Protein 4REG (pdb70)

Sequence (279 aa):
MYVRISGRIRLNAHITKTKVTVRTENGWTVVEVPAITGNMLKHWHFVGFVDYFKTTPYGVNLTERALRYNGTRFGQGETTATKANGATVQLNDEATIIKELADADVHGFLAPKTGRRRVSLVKASFILPTEDFIKEVEFSREYATGLYGFSIVLDLGLVGIPQGLPVKFEENQPRPNIVIDPNERKARIESALKALIPMLSGYVFKVEELVAIASEGPIPALVHGFYEDYIEANRSIIKNARALGFNIEVFTYNVDLGEDIEATKVSSVEELVANLVKM

Structure (mmCIF, N/CA/C/O backbone):
data_4REG
#
_entry.id   4REG
#
_cell.length_a   79.259
_cell.length_b   79.259
_cell.length_c   136.103
_cell.angle_alpha   90.00
_cell.angle_beta   90.00
_cell.angle_gamma   120.00
#
_symmetry.space_group_name_H-M   'P 31 2 1'
#
loop_
_entity.id
_entity.type
_entity.pdbx_description
1 polymer 'Uncharacterized protein'
2 water water
#
loop_
_atom_site.group_PDB
_atom_site.id
_atom_site.type_symbol
_atom_site.label_atom_id
_atom_site.label_alt_id
_atom_site.label_comp_id
_atom_site.label_asym_id
_atom_site.label_entity_id
_atom_site.label_seq_id
_atom_site.pdbx_PDB_ins_code
_atom_site.Cartn_x
_atom_site.Cartn_y
_atom_site.Cartn_z
_atom_site.occupancy
_atom_site.B_iso_or_equiv
_atom_site.auth_seq_id
_atom_site.auth_comp_id
_atom_site.auth_asym_id
_atom_site.auth_atom_id
_atom_site.pdbx_PDB_model_num
ATOM 1 N N . MET A 1 1 ? 45.871 -27.853 4.420 1.00 52.13 1 MET A N 1
ATOM 2 C CA . MET A 1 1 ? 45.599 -28.124 5.855 1.00 44.35 1 MET A CA 1
ATOM 3 C C . MET A 1 1 ? 44.156 -27.795 6.219 1.00 50.82 1 MET A C 1
ATOM 4 O O . MET A 1 1 ? 43.585 -28.454 7.100 1.00 46.54 1 MET A O 1
ATOM 20 N N . TYR A 1 2 ? 43.575 -26.788 5.557 1.00 46.05 2 TYR A N 1
ATOM 21 C CA . TYR A 1 2 ? 42.139 -26.478 5.667 1.00 39.13 2 TYR A CA 1
ATOM 22 C C . TYR A 1 2 ? 41.410 -26.560 4.334 1.00 34.93 2 TYR A C 1
ATOM 23 O O . TYR A 1 2 ? 41.737 -25.855 3.440 1.00 32.29 2 TYR A O 1
ATOM 41 N N . VAL A 1 3 ? 40.381 -27.396 4.215 1.00 34.73 3 VAL A N 1
ATOM 42 C CA . VAL A 1 3 ? 39.754 -27.628 2.927 1.00 25.36 3 VAL A CA 1
ATOM 43 C C . VAL A 1 3 ? 38.267 -27.332 2.954 1.00 24.02 3 VAL A C 1
ATOM 44 O O . VAL A 1 3 ? 37.575 -27.734 3.867 1.00 21.72 3 VAL A O 1
ATOM 57 N N . ARG A 1 4 ? 37.771 -26.657 1.919 1.00 22.35 4 ARG A N 1
ATOM 58 C CA . ARG A 1 4 ? 36.341 -26.411 1.791 1.00 20.76 4 ARG A CA 1
ATOM 59 C C . ARG A 1 4 ? 35.979 -26.783 0.407 1.00 23.61 4 ARG A C 1
ATOM 60 O O . ARG A 1 4 ? 36.776 -26.602 -0.507 1.00 22.97 4 ARG A O 1
ATOM 81 N N . ILE A 1 5 ? 34.780 -27.329 0.251 1.00 23.53 5 ILE A N 1
ATOM 82 C CA . ILE A 1 5 ? 34.303 -27.762 -1.042 1.00 20.41 5 ILE A CA 1
ATOM 83 C C . ILE A 1 5 ? 32.866 -27.411 -1.147 1.00 21.93 5 ILE A C 1
ATOM 84 O O . ILE A 1 5 ? 32.096 -27.713 -0.265 1.00 22.64 5 ILE A O 1
ATOM 100 N N . SER A 1 6 ? 32.496 -26.781 -2.250 1.00 27.14 6 SER A N 1
ATOM 101 C CA . SER A 1 6 ? 31.103 -26.477 -2.513 1.00 27.20 6 SER A CA 1
ATOM 102 C C . SER A 1 6 ? 30.766 -26.983 -3.914 1.00 26.01 6 SER A C 1
ATOM 103 O O . SER A 1 6 ? 31.607 -26.962 -4.788 1.00 26.04 6 SER A O 1
ATOM 111 N N . GLY A 1 7 ? 29.539 -27.455 -4.114 1.00 25.65 7 GLY A N 1
ATOM 112 C CA . GLY A 1 7 ? 29.155 -27.953 -5.414 1.00 26.93 7 GLY A CA 1
ATOM 113 C C . GLY A 1 7 ? 27.736 -28.474 -5.497 1.00 25.96 7 GLY A C 1
ATOM 114 O O . GLY A 1 7 ? 26.872 -28.174 -4.680 1.00 23.33 7 GLY A O 1
ATOM 118 N N . ARG A 1 8 ? 27.525 -29.269 -6.526 1.00 32.83 8 ARG A N 1
ATOM 119 C CA . ARG A 1 8 ? 26.221 -29.800 -6.859 1.00 33.62 8 ARG A CA 1
ATOM 120 C C . ARG A 1 8 ? 26.274 -31.298 -7.206 1.00 32.03 8 ARG A C 1
ATOM 121 O O . ARG A 1 8 ? 27.214 -31.790 -7.848 1.00 23.87 8 ARG A O 1
ATOM 142 N N . ILE A 1 9 ? 25.238 -31.993 -6.744 1.00 31.60 9 ILE A N 1
ATOM 143 C CA . ILE A 1 9 ? 25.012 -33.379 -7.077 1.00 34.83 9 ILE A CA 1
ATOM 144 C C . ILE A 1 9 ? 23.672 -33.509 -7.761 1.00 34.03 9 ILE A C 1
ATOM 145 O O . ILE A 1 9 ? 22.760 -32.734 -7.489 1.00 31.50 9 ILE A O 1
ATOM 161 N N . ARG A 1 10 ? 23.554 -34.520 -8.617 1.00 43.33 10 ARG A N 1
ATOM 162 C CA . ARG A 1 10 ? 22.261 -34.952 -9.151 1.00 44.05 10 ARG A CA 1
ATOM 163 C C . ARG A 1 10 ? 21.732 -36.225 -8.496 1.00 43.45 10 ARG A C 1
ATOM 164 O O . ARG A 1 10 ? 22.426 -37.238 -8.477 1.00 38.64 10 ARG A O 1
ATOM 185 N N . LEU A 1 11 ? 20.504 -36.206 -8.023 1.00 50.65 11 LEU A N 1
ATOM 186 C CA . LEU A 1 11 ? 19.873 -37.402 -7.492 1.00 53.25 11 LEU A CA 1
ATOM 187 C C . LEU A 1 11 ? 19.255 -38.277 -8.578 1.00 58.11 11 LEU A C 1
ATOM 188 O O . LEU A 1 11 ? 18.953 -37.839 -9.665 1.00 54.29 11 LEU A O 1
ATOM 204 N N . ASN A 1 12 ? 19.057 -39.534 -8.238 1.00 68.67 12 ASN A N 1
ATOM 205 C CA . ASN A 1 12 ? 18.292 -40.435 -9.058 1.00 65.26 12 ASN A CA 1
ATOM 206 C C . ASN A 1 12 ? 17.382 -41.343 -8.233 1.00 70.69 12 ASN A C 1
ATOM 207 O O . ASN A 1 12 ? 16.947 -40.996 -7.148 1.00 61.22 12 ASN A O 1
ATOM 218 N N . ALA A 1 13 ? 17.106 -42.518 -8.756 1.00 79.08 13 ALA A N 1
ATOM 219 C CA . ALA A 1 13 ? 15.938 -43.301 -8.363 1.00 76.25 13 ALA A CA 1
ATOM 220 C C . ALA A 1 13 ? 15.957 -43.894 -6.953 1.00 71.69 13 ALA A C 1
ATOM 221 O O . ALA A 1 13 ? 15.779 -45.079 -6.791 1.00 75.56 13 ALA A O 1
ATOM 228 N N . HIS A 1 14 ? 16.178 -43.084 -5.931 1.00 79.75 14 HIS A N 1
ATOM 229 C CA . HIS A 1 14 ? 16.194 -43.597 -4.571 1.00 74.49 14 HIS A CA 1
ATOM 230 C C . HIS A 1 14 ? 15.802 -42.646 -3.495 1.00 62.95 14 HIS A C 1
ATOM 231 O O . HIS A 1 14 ? 16.218 -42.804 -2.340 1.00 61.11 14 HIS A O 1
ATOM 244 N N . ILE A 1 29 ? 19.410 -42.915 2.841 1.00 42.72 29 ILE A N 1
ATOM 245 C CA . ILE A 1 29 ? 19.110 -41.514 2.545 1.00 47.44 29 ILE A CA 1
ATOM 246 C C . ILE A 1 29 ? 17.885 -40.970 3.314 1.00 38.16 29 ILE A C 1
ATOM 247 O O . ILE A 1 29 ? 16.769 -41.346 3.069 1.00 41.53 29 ILE A O 1
ATOM 263 N N . THR A 1 30 ? 18.130 -40.085 4.269 1.00 45.12 30 THR A N 1
ATOM 264 C CA . THR A 1 30 ? 17.077 -39.494 5.094 1.00 41.34 30 THR A CA 1
ATOM 265 C C . THR A 1 30 ? 16.665 -38.158 4.508 1.00 45.79 30 THR A C 1
ATOM 266 O O . THR A 1 30 ? 17.471 -37.211 4.478 1.00 41.83 30 THR A O 1
ATOM 277 N N . LYS A 1 31 ? 15.422 -38.063 4.058 1.00 35.09 31 LYS A N 1
ATOM 278 C CA . LYS A 1 31 ? 14.930 -36.815 3.530 1.00 34.17 31 LYS A CA 1
ATOM 279 C C . LYS A 1 31 ? 13.940 -36.171 4.477 1.00 34.73 31 LYS A C 1
ATOM 280 O O . LYS A 1 31 ? 13.082 -36.827 5.061 1.00 42.56 31 LYS A O 1
ATOM 299 N N . THR A 1 32 ? 14.043 -34.858 4.580 1.00 33.85 32 THR A N 1
ATOM 300 C CA . THR A 1 32 ? 13.204 -34.077 5.465 1.00 34.38 32 THR A CA 1
ATOM 301 C C . THR A 1 32 ? 12.808 -32.819 4.757 1.00 35.30 32 THR A C 1
ATOM 302 O O . THR A 1 32 ? 13.291 -32.537 3.676 1.00 39.72 32 THR A O 1
ATOM 313 N N . LYS A 1 33 ? 11.914 -32.077 5.387 1.00 43.82 33 LYS A N 1
ATOM 314 C CA . LYS A 1 33 ? 11.445 -30.793 4.904 1.00 43.12 33 LYS A CA 1
ATOM 315 C C . LYS A 1 33 ? 12.200 -29.657 5.560 1.00 44.66 33 LYS A C 1
ATOM 316 O O . LYS A 1 33 ? 12.426 -29.666 6.774 1.00 48.52 33 LYS A O 1
ATOM 335 N N . VAL A 1 34 ? 12.595 -28.685 4.742 1.00 46.73 34 VAL A N 1
ATOM 336 C CA . VAL A 1 34 ? 13.165 -27.441 5.226 1.00 49.65 34 VAL A CA 1
ATOM 337 C C . VAL A 1 34 ? 12.544 -26.301 4.468 1.00 46.42 34 VAL A C 1
ATOM 338 O O . VAL A 1 34 ? 12.017 -26.485 3.370 1.00 43.94 34 VAL A O 1
ATOM 351 N N . THR A 1 35 ? 12.616 -25.123 5.066 1.00 48.48 35 THR A N 1
ATOM 352 C CA . THR A 1 35 ? 12.254 -23.903 4.385 1.00 48.93 35 THR A CA 1
ATOM 353 C C . THR A 1 35 ? 13.536 -23.223 3.987 1.00 51.65 35 THR A C 1
ATOM 354 O O . THR A 1 35 ? 14.565 -23.367 4.643 1.00 46.91 35 THR A O 1
ATOM 365 N N . VAL A 1 36 ? 13.441 -22.467 2.907 1.00 57.08 36 VAL A N 1
ATOM 366 C CA . VAL A 1 36 ? 14.589 -21.961 2.188 1.00 55.41 36 VAL A CA 1
ATOM 367 C C . VAL A 1 36 ? 14.145 -20.727 1.358 1.00 58.47 36 VAL A C 1
ATOM 368 O O . VAL A 1 36 ? 12.956 -20.571 1.069 1.00 54.74 36 VAL A O 1
ATOM 381 N N . ARG A 1 37 ? 15.079 -19.849 0.991 1.00 61.27 37 ARG A N 1
ATOM 382 C CA . ARG A 1 37 ? 14.829 -18.846 -0.062 1.00 62.42 37 ARG A CA 1
ATOM 383 C C . ARG A 1 37 ? 16.085 -18.775 -0.955 1.00 62.72 37 ARG A C 1
ATOM 384 O O . ARG A 1 37 ? 17.139 -18.971 -0.361 1.00 78.63 37 ARG A O 1
ATOM 405 N N . THR A 1 38 ? 16.156 -18.555 -2.291 1.00 70.30 38 THR A N 1
ATOM 406 C CA . THR A 1 38 ? 15.209 -18.176 -3.396 1.00 67.24 38 THR A CA 1
ATOM 407 C C . THR A 1 38 ? 15.102 -16.665 -3.640 1.00 62.12 38 THR A C 1
ATOM 408 O O . THR A 1 38 ? 14.034 -16.078 -3.458 1.00 59.86 38 THR A O 1
ATOM 419 N N . GLU A 1 39 ? 16.218 -16.064 -4.078 1.00 66.98 39 GLU A N 1
ATOM 420 C CA . GLU A 1 39 ? 16.285 -14.635 -4.399 1.00 59.00 39 GLU A CA 1
ATOM 421 C C . GLU A 1 39 ? 15.349 -14.387 -5.601 1.00 72.58 39 GLU A C 1
ATOM 422 O O . GLU A 1 39 ? 14.843 -15.331 -6.208 1.00 60.06 39 GLU A O 1
ATOM 434 N N . ASN A 1 40 ? 15.176 -13.110 -5.947 1.00 92.55 40 ASN A N 1
ATOM 435 C CA . ASN A 1 40 ? 14.115 -12.592 -6.835 1.00 81.33 40 ASN A CA 1
ATOM 436 C C . ASN A 1 40 ? 12.907 -12.291 -5.980 1.00 83.43 40 ASN A C 1
ATOM 437 O O . ASN A 1 40 ? 11.898 -13.009 -6.021 1.00 76.27 40 ASN A O 1
ATOM 448 N N . GLY A 1 41 ? 13.035 -11.205 -5.220 1.00 77.40 41 GLY A N 1
ATOM 449 C CA . GLY A 1 41 ? 12.202 -10.961 -4.064 1.00 79.32 41 GLY A CA 1
ATOM 450 C C . GLY A 1 41 ? 12.600 -11.984 -3.023 1.00 80.57 41 GLY A C 1
ATOM 451 O O . GLY A 1 41 ? 13.488 -12.793 -3.256 1.00 79.90 41 GLY A O 1
ATOM 455 N N . TRP A 1 42 ? 11.955 -11.944 -1.868 1.00 91.73 42 TRP A N 1
ATOM 456 C CA . TRP A 1 42 ? 12.111 -12.992 -0.873 1.00 86.85 42 TRP A CA 1
ATOM 457 C C . TRP A 1 42 ? 10.868 -13.826 -0.810 1.00 91.38 42 TRP A C 1
ATOM 458 O O . TRP A 1 42 ? 9.820 -13.362 -0.358 1.00 104.77 42 TRP A O 1
ATOM 479 N N . THR A 1 43 ? 10.990 -15.059 -1.268 1.00 82.72 43 THR A N 1
ATOM 480 C CA . THR A 1 43 ? 9.959 -16.061 -1.065 1.00 77.17 43 THR A CA 1
ATOM 481 C C . THR A 1 43 ? 10.570 -17.168 -0.198 1.00 63.76 43 THR A C 1
ATOM 482 O O . THR A 1 43 ? 11.635 -17.674 -0.530 1.00 58.77 43 THR A O 1
ATOM 493 N N . VAL A 1 44 ? 9.944 -17.497 0.933 1.00 58.46 44 VAL A N 1
ATOM 494 C CA . VAL A 1 44 ? 10.320 -18.698 1.680 1.00 67.10 44 VAL A CA 1
ATOM 495 C C . VAL A 1 44 ? 9.547 -19.888 1.091 1.00 59.23 44 VAL A C 1
ATOM 496 O O . VAL A 1 44 ? 8.347 -19.816 0.888 1.00 61.88 44 VAL A O 1
ATOM 509 N N . VAL A 1 45 ? 10.252 -20.964 0.771 1.00 59.00 45 VAL A N 1
ATOM 510 C CA . VAL A 1 45 ? 9.628 -22.139 0.173 1.00 58.25 45 VAL A CA 1
ATOM 511 C C . VAL A 1 45 ? 10.065 -23.384 0.955 1.00 54.47 45 VAL A C 1
ATOM 512 O O . VAL A 1 45 ? 11.249 -23.538 1.297 1.00 48.58 45 VAL A O 1
ATOM 525 N N . GLU A 1 46 ? 9.100 -24.241 1.286 1.00 55.98 46 GLU A N 1
ATOM 526 C CA . GLU A 1 46 ? 9.429 -25.466 1.986 1.00 46.12 46 GLU A CA 1
ATOM 527 C C . GLU A 1 46 ? 9.839 -26.435 0.913 1.00 43.80 46 GLU A C 1
ATOM 528 O O . GLU A 1 46 ? 9.170 -26.547 -0.116 1.00 36.44 46 GLU A O 1
ATOM 540 N N . VAL A 1 47 ? 10.977 -27.089 1.125 1.00 44.58 47 VAL A N 1
ATOM 541 C CA . VAL A 1 47 ? 11.515 -28.004 0.127 1.00 43.74 47 VAL A CA 1
ATOM 542 C C . VAL A 1 47 ? 12.106 -29.251 0.787 1.00 41.17 47 VAL A C 1
ATOM 543 O O . VAL A 1 47 ? 12.502 -29.235 1.953 1.00 42.05 47 VAL A O 1
ATOM 556 N N . PRO A 1 48 ? 12.161 -30.352 0.044 1.00 39.06 48 PRO A N 1
ATOM 557 C CA . PRO A 1 48 ? 12.816 -31.508 0.654 1.00 43.48 48 PRO A CA 1
ATOM 558 C C . PRO A 1 48 ? 14.297 -31.233 0.818 1.00 44.17 48 PRO A C 1
ATOM 559 O O . PRO A 1 48 ? 14.813 -30.399 0.070 1.00 40.28 48 PRO A O 1
ATOM 570 N N . ALA A 1 49 ? 14.952 -31.890 1.776 1.00 41.24 49 ALA A N 1
ATOM 571 C CA . ALA A 1 49 ? 16.397 -31.745 1.974 1.00 38.21 49 ALA A CA 1
ATOM 572 C C . ALA A 1 49 ? 17.004 -32.996 2.596 1.00 33.06 49 ALA A C 1
ATOM 573 O O . ALA A 1 49 ? 16.312 -33.807 3.181 1.00 38.46 49 ALA A O 1
ATOM 580 N N . ILE A 1 50 ? 18.309 -33.112 2.509 1.00 30.14 50 ILE A N 1
ATOM 581 C CA . ILE A 1 50 ? 19.025 -34.245 3.036 1.00 33.20 50 ILE A CA 1
ATOM 582 C C . ILE A 1 50 ? 20.083 -33.735 3.982 1.00 30.89 50 ILE A C 1
ATOM 583 O O . ILE A 1 50 ? 20.940 -32.945 3.594 1.00 31.25 50 ILE A O 1
ATOM 599 N N . THR A 1 51 ? 20.018 -34.214 5.218 1.00 32.19 51 THR A N 1
ATOM 600 C CA . THR A 1 51 ? 20.939 -33.848 6.286 1.00 28.71 51 THR A CA 1
ATOM 601 C C . THR A 1 51 ? 22.380 -34.024 5.846 1.00 34.67 51 THR A C 1
ATOM 602 O O . THR A 1 51 ? 22.699 -34.941 5.102 1.00 29.41 51 THR A O 1
ATOM 613 N N . GLY A 1 52 ? 23.258 -33.140 6.299 1.00 41.60 52 GLY A N 1
ATOM 614 C CA . GLY A 1 52 ? 24.669 -33.283 5.995 1.00 33.36 52 GLY A CA 1
ATOM 615 C C . GLY A 1 52 ? 25.277 -34.540 6.594 1.00 35.91 52 GLY A C 1
ATOM 616 O O . GLY A 1 52 ? 26.376 -34.987 6.194 1.00 36.55 52 GLY A O 1
ATOM 620 N N . ASN A 1 53 ? 24.581 -35.135 7.552 1.00 38.70 53 ASN A N 1
ATOM 621 C CA . ASN A 1 53 ? 25.140 -36.308 8.219 1.00 37.80 53 ASN A CA 1
ATOM 622 C C . ASN A 1 53 ? 25.283 -37.481 7.291 1.00 40.73 53 ASN A C 1
ATOM 623 O O . ASN A 1 53 ? 26.138 -38.322 7.515 1.00 44.21 53 ASN A O 1
ATOM 634 N N . MET A 1 54 ? 24.461 -37.544 6.251 1.00 35.77 54 MET A N 1
ATOM 635 C CA . MET A 1 54 ? 24.722 -38.486 5.198 1.00 34.84 54 MET A CA 1
ATOM 636 C C . MET A 1 54 ? 26.176 -38.427 4.784 1.00 35.05 54 MET A C 1
ATOM 637 O O . MET A 1 54 ? 26.887 -39.384 4.977 1.00 38.17 54 MET A O 1
ATOM 651 N N . LEU A 1 55 ? 26.602 -37.309 4.200 1.00 27.95 55 LEU A N 1
ATOM 652 C CA . LEU A 1 55 ? 27.987 -37.169 3.747 1.00 33.99 55 LEU A CA 1
ATOM 653 C C . LEU A 1 55 ? 29.012 -37.352 4.881 1.00 27.06 55 LEU A C 1
ATOM 654 O O . LEU A 1 55 ? 30.109 -37.828 4.654 1.00 22.77 55 LEU A O 1
ATOM 670 N N . LYS A 1 56 ? 28.671 -36.949 6.094 1.00 29.14 56 LYS A N 1
ATOM 671 C CA . LYS A 1 56 ? 29.621 -37.089 7.191 1.00 28.32 56 LYS A CA 1
ATOM 672 C C . LYS A 1 56 ? 29.770 -38.590 7.534 1.00 26.12 56 LYS A C 1
ATOM 673 O O . LYS A 1 56 ? 30.869 -39.105 7.756 1.00 20.87 56 LYS A O 1
ATOM 692 N N . HIS A 1 57 ? 28.667 -39.305 7.537 1.00 25.35 57 HIS A N 1
ATOM 693 C CA . HIS A 1 57 ? 28.749 -40.728 7.778 1.00 32.58 57 HIS A CA 1
ATOM 694 C C . HIS A 1 57 ? 29.683 -41.421 6.785 1.00 35.43 57 HIS A C 1
ATOM 695 O O . HIS A 1 57 ? 30.561 -42.221 7.187 1.00 28.55 57 HIS A O 1
ATOM 708 N N . TRP A 1 58 ? 29.519 -41.113 5.495 1.00 33.62 58 TRP A N 1
ATOM 709 C CA . TRP A 1 58 ? 30.345 -41.767 4.481 1.00 32.55 58 TRP A CA 1
ATOM 710 C C . TRP A 1 58 ? 31.776 -41.281 4.512 1.00 28.88 58 TRP A C 1
ATOM 711 O O . TRP A 1 58 ? 32.678 -42.048 4.195 1.00 28.61 58 TRP A O 1
ATOM 732 N N . HIS A 1 59 ? 32.014 -40.042 4.925 1.00 21.65 59 HIS A N 1
ATOM 733 C CA . HIS A 1 59 ? 33.395 -39.667 5.107 1.00 29.65 59 HIS A CA 1
ATOM 734 C C . HIS A 1 59 ? 33.982 -40.553 6.231 1.00 25.82 59 HIS A C 1
ATOM 735 O O . HIS A 1 59 ? 35.074 -41.092 6.121 1.00 20.07 59 HIS A O 1
ATOM 748 N N . PHE A 1 60 ? 33.197 -40.733 7.286 1.00 23.98 60 PHE A N 1
ATOM 749 C CA . PHE A 1 60 ? 33.627 -41.479 8.441 1.00 25.06 60 PHE A CA 1
ATOM 750 C C . PHE A 1 60 ? 33.947 -42.957 8.070 1.00 24.92 60 PHE A C 1
ATOM 751 O O . PHE A 1 60 ? 34.983 -43.461 8.485 1.00 26.14 60 PHE A O 1
ATOM 768 N N . VAL A 1 61 ? 33.121 -43.640 7.286 1.00 23.44 61 VAL A N 1
ATOM 769 C CA . VAL A 1 61 ? 33.484 -45.001 6.835 1.00 33.41 61 VAL A CA 1
ATOM 770 C C . VAL A 1 61 ? 34.852 -45.057 6.100 1.00 37.14 61 VAL A C 1
ATOM 771 O O . VAL A 1 61 ? 35.691 -45.965 6.358 1.00 26.76 61 VAL A O 1
ATOM 784 N N . GLY A 1 62 ? 35.072 -44.098 5.193 1.00 24.72 62 GLY A N 1
ATOM 785 C CA . GLY A 1 62 ? 36.266 -44.137 4.387 1.00 18.87 62 GLY A CA 1
ATOM 786 C C . GLY A 1 62 ? 37.451 -43.789 5.219 1.00 24.71 62 GLY A C 1
ATOM 787 O O . GLY A 1 62 ? 38.509 -44.312 4.985 1.00 27.54 62 GLY A O 1
ATOM 791 N N . PHE A 1 63 ? 37.263 -42.905 6.204 1.00 26.47 63 PHE A N 1
ATOM 792 C CA . PHE A 1 63 ? 38.343 -42.484 7.053 1.00 23.90 63 PHE A CA 1
ATOM 793 C C . PHE A 1 63 ? 38.829 -43.695 7.810 1.00 24.20 63 PHE A C 1
ATOM 794 O O . PHE A 1 63 ? 40.031 -43.970 7.834 1.00 20.91 63 PHE A O 1
ATOM 811 N N . VAL A 1 64 ? 37.880 -44.424 8.409 1.00 25.18 64 VAL A N 1
ATOM 812 C CA . VAL A 1 64 ? 38.206 -45.694 9.051 1.00 35.98 64 VAL A CA 1
ATOM 813 C C . VAL A 1 64 ? 38.878 -46.657 8.059 1.00 30.57 64 VAL A C 1
ATOM 814 O O . VAL A 1 64 ? 39.929 -47.203 8.375 1.00 29.71 64 VAL A O 1
ATOM 827 N N . ASP A 1 65 ? 38.287 -46.846 6.876 1.00 27.82 65 ASP A N 1
ATOM 828 C CA . ASP A 1 65 ? 38.841 -47.780 5.888 1.00 29.00 65 ASP A CA 1
ATOM 829 C C . ASP A 1 65 ? 40.244 -47.424 5.446 1.00 34.62 65 ASP A C 1
ATOM 830 O O . ASP A 1 65 ? 41.076 -48.322 5.362 1.00 34.53 65 ASP A O 1
ATOM 839 N N . TYR A 1 66 ? 40.537 -46.125 5.262 1.00 35.97 66 TYR A N 1
ATOM 840 C CA . TYR A 1 66 ? 41.906 -45.680 4.948 1.00 32.12 66 TYR A CA 1
ATOM 841 C C . TYR A 1 66 ? 42.842 -45.628 6.124 1.00 34.55 66 TYR A C 1
ATOM 842 O O . TYR A 1 66 ? 44.059 -45.894 5.960 1.00 34.54 66 TYR A O 1
ATOM 860 N N . PHE A 1 67 ? 42.331 -45.243 7.301 1.00 35.88 67 PHE A N 1
ATOM 861 C CA . PHE A 1 67 ? 43.229 -45.117 8.462 1.00 29.89 67 PHE A CA 1
ATOM 862 C C . PHE A 1 67 ? 43.602 -46.493 9.022 1.00 29.08 67 PHE A C 1
ATOM 863 O O . PHE A 1 67 ? 44.716 -46.682 9.450 1.00 26.95 67 PHE A O 1
ATOM 880 N N . LYS A 1 68 ? 42.670 -47.444 8.997 1.00 33.99 68 LYS A N 1
ATOM 881 C CA . LYS A 1 68 ? 42.966 -48.860 9.299 1.00 37.45 68 LYS A CA 1
ATOM 882 C C . LYS A 1 68 ? 44.292 -49.348 8.786 1.00 38.23 68 LYS A C 1
ATOM 883 O O . LYS A 1 68 ? 45.052 -49.989 9.503 1.00 46.20 68 LYS A O 1
ATOM 902 N N . THR A 1 69 ? 44.558 -49.061 7.523 1.00 33.21 69 THR A N 1
ATOM 903 C CA . THR A 1 69 ? 45.658 -49.702 6.823 1.00 31.64 69 THR A CA 1
ATOM 904 C C . THR A 1 69 ? 47.009 -49.066 7.076 1.00 35.46 69 THR A C 1
ATOM 905 O O . THR A 1 69 ? 48.027 -49.609 6.685 1.00 46.17 69 THR A O 1
ATOM 916 N N . THR A 1 70 ? 47.028 -47.924 7.735 1.00 37.53 70 THR A N 1
ATOM 917 C CA . THR A 1 70 ? 48.281 -47.296 8.149 1.00 42.59 70 THR A CA 1
ATOM 918 C C . THR A 1 70 ? 48.917 -47.990 9.371 1.00 39.84 70 THR A C 1
ATOM 919 O O . THR A 1 70 ? 48.260 -48.740 10.076 1.00 40.10 70 THR A O 1
ATOM 930 N N . PRO A 1 71 ? 50.201 -47.708 9.638 1.00 42.47 71 PRO A N 1
ATOM 931 C CA . PRO A 1 71 ? 50.838 -48.232 10.846 1.00 42.38 71 PRO A CA 1
ATOM 932 C C . PRO A 1 71 ? 50.078 -47.858 12.109 1.00 51.76 71 PRO A C 1
ATOM 933 O O . PRO A 1 71 ? 50.265 -48.502 13.141 1.00 56.10 71 PRO A O 1
ATOM 944 N N . TYR A 1 72 ? 49.258 -46.811 12.037 1.00 46.49 72 TYR A N 1
ATOM 945 C CA . TYR A 1 72 ? 48.548 -46.314 13.206 1.00 39.55 72 TYR A CA 1
ATOM 946 C C . TYR A 1 72 ? 47.119 -46.831 13.351 1.00 37.41 72 TYR A C 1
ATOM 947 O O . TYR A 1 72 ? 46.484 -46.551 14.336 1.00 37.53 72 TYR A O 1
ATOM 965 N N . GLY A 1 73 ? 46.638 -47.607 12.387 1.00 35.72 73 GLY A N 1
ATOM 966 C CA . GLY A 1 73 ? 45.250 -48.003 12.324 1.00 35.64 73 GLY A CA 1
ATOM 967 C C . GLY A 1 73 ? 44.646 -48.582 13.583 1.00 36.19 73 GLY A C 1
ATOM 968 O O . GLY A 1 73 ? 43.436 -48.787 13.637 1.00 37.58 73 GLY A O 1
ATOM 972 N N . VAL A 1 74 ? 45.480 -48.858 14.577 1.00 36.02 74 VAL A N 1
ATOM 973 C CA . VAL A 1 74 ? 45.051 -49.395 15.861 1.00 36.04 74 VAL A CA 1
ATOM 974 C C . VAL A 1 74 ? 44.490 -48.313 16.793 1.00 39.25 74 VAL A C 1
ATOM 975 O O . VAL A 1 74 ? 43.753 -48.611 17.765 1.00 36.31 74 VAL A O 1
ATOM 988 N N . ASN A 1 75 ? 44.847 -47.066 16.511 1.00 30.74 75 ASN A N 1
ATOM 989 C CA . ASN A 1 75 ? 44.344 -45.946 17.265 1.00 32.03 75 ASN A CA 1
ATOM 990 C C . ASN A 1 75 ? 42.946 -45.519 16.782 1.00 31.72 75 ASN A C 1
ATOM 991 O O . ASN A 1 75 ? 42.765 -44.482 16.181 1.00 29.32 75 ASN A O 1
ATOM 1002 N N . LEU A 1 76 ? 41.971 -46.360 17.082 1.00 31.94 76 LEU A N 1
ATOM 1003 C CA . LEU A 1 76 ? 40.593 -46.230 16.648 1.00 32.40 76 LEU A CA 1
ATOM 1004 C C . LEU A 1 76 ? 39.737 -46.813 17.761 1.00 33.24 76 LEU A C 1
ATOM 1005 O O . LEU A 1 76 ? 40.221 -47.676 18.493 1.00 30.02 76 LEU A O 1
ATOM 1021 N N . THR A 1 77 ? 38.497 -46.345 17.929 1.00 25.34 77 THR A N 1
ATOM 1022 C CA . THR A 1 77 ? 37.641 -47.055 18.829 1.00 23.49 77 THR A CA 1
ATOM 1023 C C . THR A 1 77 ? 37.290 -48.379 18.153 1.00 28.37 77 THR A C 1
ATOM 1024 O O . THR A 1 77 ? 37.166 -48.471 16.920 1.00 28.86 77 THR A O 1
ATOM 1035 N N . GLU A 1 78 ? 37.135 -49.412 18.958 1.00 25.09 78 GLU A N 1
ATOM 1036 C CA . GLU A 1 78 ? 36.547 -50.644 18.457 1.00 38.21 78 GLU A CA 1
ATOM 1037 C C . GLU A 1 78 ? 35.254 -50.386 17.684 1.00 25.00 78 GLU A C 1
ATOM 1038 O O . GLU A 1 78 ? 35.043 -50.984 16.642 1.00 28.80 78 GLU A O 1
ATOM 1050 N N . ARG A 1 79 ? 34.395 -49.516 18.175 1.00 23.48 79 ARG A N 1
ATOM 1051 C CA . ARG A 1 79 ? 33.138 -49.247 17.446 1.00 32.08 79 ARG A CA 1
ATOM 1052 C C . ARG A 1 79 ? 33.357 -48.740 16.008 1.00 27.67 79 ARG A C 1
ATOM 1053 O O . ARG A 1 79 ? 32.567 -49.020 15.137 1.00 27.09 79 ARG A O 1
ATOM 1074 N N . ALA A 1 80 ? 34.429 -47.998 15.772 1.00 25.92 80 ALA A N 1
ATOM 1075 C CA . ALA A 1 80 ? 34.667 -47.412 14.456 1.00 31.70 80 ALA A CA 1
ATOM 1076 C C . ALA A 1 80 ? 34.991 -48.502 13.411 1.00 31.39 80 ALA A C 1
ATOM 1077 O O . ALA A 1 80 ? 34.759 -48.329 12.194 1.00 23.64 80 ALA A O 1
ATOM 1084 N N . LEU A 1 81 ? 35.511 -49.621 13.911 1.00 27.68 81 LEU A N 1
ATOM 1085 C CA . LEU A 1 81 ? 35.882 -50.754 13.080 1.00 31.81 81 LEU A CA 1
ATOM 1086 C C . LEU A 1 81 ? 34.663 -51.446 12.522 1.00 34.27 81 LEU A C 1
ATOM 1087 O O . LEU A 1 81 ? 34.772 -52.077 11.470 1.00 36.85 81 LEU A O 1
ATOM 1103 N N . ARG A 1 82 ? 33.524 -51.359 13.224 1.00 28.17 82 ARG A N 1
ATOM 1104 C CA . ARG A 1 82 ? 32.236 -51.798 12.638 1.00 32.40 82 ARG A CA 1
ATOM 1105 C C . ARG A 1 82 ? 31.454 -50.592 12.142 1.00 28.32 82 ARG A C 1
ATOM 1106 O O . ARG A 1 82 ? 30.238 -50.654 11.979 1.00 34.03 82 ARG A O 1
ATOM 1127 N N . TYR A 1 83 ? 32.139 -49.474 11.938 1.00 26.58 83 TYR A N 1
ATOM 1128 C CA . TYR A 1 83 ? 31.475 -48.242 11.499 1.00 32.07 83 TYR A CA 1
ATOM 1129 C C . TYR A 1 83 ? 30.341 -47.763 12.413 1.00 26.84 83 TYR A C 1
ATOM 1130 O O . TYR A 1 83 ? 29.438 -47.078 11.961 1.00 28.34 83 TYR A O 1
ATOM 1148 N N . ASN A 1 84 ? 30.397 -48.133 13.683 1.00 27.97 84 ASN A N 1
ATOM 1149 C CA . ASN A 1 84 ? 29.453 -47.666 14.688 1.00 28.99 84 ASN A CA 1
ATOM 1150 C C . ASN A 1 84 ? 29.974 -46.332 15.220 1.00 26.69 84 ASN A C 1
ATOM 1151 O O . ASN A 1 84 ? 31.083 -46.278 15.732 1.00 22.74 84 ASN A O 1
ATOM 1162 N N . GLY A 1 85 ? 29.190 -45.267 15.082 1.00 22.03 85 GLY A N 1
ATOM 1163 C CA . GLY A 1 85 ? 29.641 -43.934 15.478 1.00 20.47 85 GLY A CA 1
ATOM 1164 C C . GLY A 1 85 ? 29.082 -43.372 16.791 1.00 22.42 85 GLY A C 1
ATOM 1165 O O . GLY A 1 85 ? 28.949 -42.167 16.930 1.00 26.13 85 GLY A O 1
ATOM 1169 N N . THR A 1 86 ? 28.780 -44.237 17.753 1.00 25.00 86 THR A N 1
ATOM 1170 C CA . THR A 1 86 ? 28.377 -43.826 19.097 1.00 27.46 86 THR A CA 1
ATOM 1171 C C . THR A 1 86 ? 29.608 -43.430 19.913 1.00 24.45 86 THR A C 1
ATOM 1172 O O . THR A 1 86 ? 30.279 -44.283 20.488 1.00 23.35 86 THR A O 1
ATOM 1183 N N . ARG A 1 87 ? 29.862 -42.126 19.973 1.00 25.61 87 ARG A N 1
ATOM 1184 C CA . ARG A 1 87 ? 31.115 -41.552 20.476 1.00 23.84 87 ARG A CA 1
ATOM 1185 C C . ARG A 1 87 ? 30.800 -40.235 21.241 1.00 20.22 87 ARG A C 1
ATOM 1186 O O . ARG A 1 87 ? 31.017 -39.132 20.720 1.00 24.55 87 ARG A O 1
ATOM 1207 N N . PHE A 1 88 ? 30.242 -40.315 22.442 1.00 16.86 88 PHE A N 1
ATOM 1208 C CA . PHE A 1 88 ? 30.001 -41.552 23.192 1.00 25.67 88 PHE A CA 1
ATOM 1209 C C . PHE A 1 88 ? 28.615 -41.578 23.826 1.00 21.66 88 PHE A C 1
ATOM 1210 O O . PHE A 1 88 ? 27.829 -40.666 23.675 1.00 20.85 88 PHE A O 1
ATOM 1227 N N . GLY A 1 89 ? 28.295 -42.637 24.547 1.00 24.72 89 GLY A N 1
ATOM 1228 C CA . GLY A 1 89 ? 27.008 -42.692 25.211 1.00 20.83 89 GLY A CA 1
ATOM 1229 C C . GLY A 1 89 ? 26.926 -41.684 26.351 1.00 22.43 89 GLY A C 1
ATOM 1230 O O . GLY A 1 89 ? 27.918 -41.365 26.951 1.00 20.06 89 GLY A O 1
ATOM 1234 N N . GLN A 1 90 ? 25.718 -41.235 26.656 1.00 28.83 90 GLN A N 1
ATOM 1235 C CA . GLN A 1 90 ? 25.468 -40.143 27.587 1.00 28.49 90 GLN A CA 1
ATOM 1236 C C . GLN A 1 90 ? 26.077 -40.365 28.942 1.00 28.00 90 GLN A C 1
ATOM 1237 O O . GLN A 1 90 ? 26.446 -39.405 29.613 1.00 26.55 90 GLN A O 1
ATOM 1251 N N . GLY A 1 91 ? 26.226 -41.621 29.330 1.00 24.98 91 GLY A N 1
ATOM 1252 C CA . GLY A 1 91 ? 26.801 -41.905 30.620 1.00 25.27 91 GLY A CA 1
ATOM 1253 C C . GLY A 1 91 ? 28.115 -42.639 30.577 1.00 24.08 91 GLY A C 1
ATOM 1254 O O . GLY A 1 91 ? 28.557 -43.146 31.594 1.00 25.86 91 GLY A O 1
ATOM 1258 N N . GLU A 1 92 ? 28.747 -42.699 29.412 1.00 26.78 92 GLU A N 1
ATOM 1259 C CA . GLU A 1 92 ? 30.029 -43.385 29.299 1.00 29.22 92 GLU A CA 1
ATOM 1260 C C . GLU A 1 92 ? 31.239 -42.569 29.782 1.00 24.73 92 GLU A C 1
ATOM 1261 O O . GLU A 1 92 ? 31.409 -41.392 29.497 1.00 25.07 92 GLU A O 1
ATOM 1273 N N . THR A 1 93 ? 32.106 -43.292 30.457 1.00 27.62 93 THR A N 1
ATOM 1274 C CA . THR A 1 93 ? 33.286 -42.775 31.104 1.00 26.35 93 THR A CA 1
ATOM 1275 C C . THR A 1 93 ? 34.551 -43.410 30.516 1.00 30.64 93 THR A C 1
ATOM 1276 O O . THR A 1 93 ? 35.691 -42.941 30.752 1.00 25.94 93 THR A O 1
ATOM 1287 N N . THR A 1 94 ? 34.345 -44.463 29.723 1.00 22.22 94 THR A N 1
ATOM 1288 C CA . THR A 1 94 ? 35.446 -45.134 29.052 1.00 31.74 94 THR A CA 1
ATOM 1289 C C . THR A 1 94 ? 35.084 -45.535 27.634 1.00 29.38 94 THR A C 1
ATOM 1290 O O . THR A 1 94 ? 33.933 -45.478 27.248 1.00 32.28 94 THR A O 1
ATOM 1300 N N . ALA A 1 95 ? 36.094 -45.942 26.881 1.00 24.80 95 ALA A N 1
ATOM 1301 C CA . ALA A 1 95 ? 35.933 -46.438 25.537 1.00 27.81 95 ALA A CA 1
ATOM 1302 C C . ALA A 1 95 ? 36.959 -47.540 25.278 1.00 29.52 95 ALA A C 1
ATOM 1303 O O . ALA A 1 95 ? 38.059 -47.504 25.791 1.00 28.83 95 ALA A O 1
ATOM 1310 N N . THR A 1 96 ? 36.552 -48.547 24.523 1.00 32.78 96 THR A N 1
ATOM 1311 C CA . THR A 1 96 ? 37.410 -49.655 24.153 1.00 32.85 96 THR A CA 1
ATOM 1312 C C . THR A 1 96 ? 38.151 -49.350 22.851 1.00 35.36 96 THR A C 1
ATOM 1313 O O . THR A 1 96 ? 37.532 -49.026 21.855 1.00 33.26 96 THR A O 1
ATOM 1324 N N . LYS A 1 97 ? 39.475 -49.467 22.871 1.00 35.59 97 LYS A N 1
ATOM 1325 C CA . LYS A 1 97 ? 40.299 -49.216 21.697 1.00 31.34 97 LYS A CA 1
ATOM 1326 C C . LYS A 1 97 ? 40.242 -50.437 20.818 1.00 31.95 97 LYS A C 1
ATOM 1327 O O . LYS A 1 97 ? 39.814 -51.478 21.272 1.00 36.06 97 LYS A O 1
ATOM 1346 N N . ALA A 1 98 ? 40.642 -50.336 19.555 1.00 40.21 98 ALA A N 1
ATOM 1347 C CA . ALA A 1 98 ? 40.561 -51.498 18.650 1.00 41.87 98 ALA A CA 1
ATOM 1348 C C . ALA A 1 98 ? 41.431 -52.680 19.168 1.00 41.38 98 ALA A C 1
ATOM 1349 O O . ALA A 1 98 ? 41.119 -53.835 18.918 1.00 42.45 98 ALA A O 1
ATOM 1356 N N . ASN A 1 99 ? 42.529 -52.346 19.842 1.00 39.91 99 ASN A N 1
ATOM 1357 C CA . ASN A 1 99 ? 43.240 -53.180 20.834 1.00 42.44 99 ASN A CA 1
ATOM 1358 C C . ASN A 1 99 ? 42.497 -54.126 21.730 1.00 44.73 99 ASN A C 1
ATOM 1359 O O . ASN A 1 99 ? 42.993 -55.196 22.044 1.00 51.65 99 ASN A O 1
ATOM 1370 N N . GLY A 1 100 ? 41.405 -53.624 22.294 1.00 39.86 100 GLY A N 1
ATOM 1371 C CA . GLY A 1 100 ? 40.832 -54.182 23.500 1.00 31.17 100 GLY A CA 1
ATOM 1372 C C . GLY A 1 100 ? 41.259 -53.381 24.718 1.00 35.35 100 GLY A C 1
ATOM 1373 O O . GLY A 1 100 ? 40.815 -53.656 25.817 1.00 36.74 100 GLY A O 1
ATOM 1377 N N . ALA A 1 101 ? 42.129 -52.391 24.545 1.00 39.19 101 ALA A N 1
ATOM 1378 C CA . ALA A 1 101 ? 42.524 -51.546 25.676 1.00 38.27 101 ALA A CA 1
ATOM 1379 C C . ALA A 1 101 ? 41.410 -50.567 26.024 1.00 36.83 101 ALA A C 1
ATOM 1380 O O . ALA A 1 101 ? 40.621 -50.187 25.172 1.00 32.40 101 ALA A O 1
ATOM 1387 N N . THR A 1 102 ? 41.364 -50.170 27.286 1.00 41.60 102 THR A N 1
ATOM 1388 C CA . THR A 1 102 ? 40.409 -49.189 27.768 1.00 38.71 102 THR A CA 1
ATOM 1389 C C . THR A 1 102 ? 41.016 -47.805 27.855 1.00 37.09 102 THR 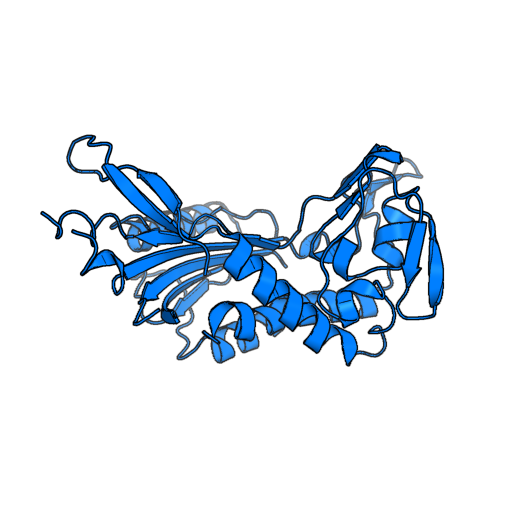A C 1
ATOM 1390 O O . THR A 1 102 ? 42.105 -47.641 28.398 1.00 39.88 102 THR A O 1
ATOM 1401 N N . VAL A 1 103 ? 40.259 -46.830 27.365 1.00 29.70 103 VAL A N 1
ATOM 1402 C CA . VAL A 1 103 ? 40.655 -45.440 27.314 1.00 32.18 103 VAL A CA 1
ATOM 1403 C C . VAL A 1 103 ? 39.698 -44.626 28.171 1.00 28.06 103 VAL A C 1
ATOM 1404 O O . VAL A 1 103 ? 38.490 -44.660 27.924 1.00 27.42 103 VAL A O 1
ATOM 1417 N N . GLN A 1 104 ? 40.229 -43.902 29.157 1.00 21.87 104 GLN A N 1
ATOM 1418 C CA . GLN A 1 104 ? 39.431 -42.979 29.942 1.00 24.63 104 GLN A CA 1
ATOM 1419 C C . GLN A 1 104 ? 38.927 -41.820 29.097 1.00 31.29 104 GLN A C 1
ATOM 1420 O O . GLN A 1 104 ? 39.645 -41.323 28.222 1.00 33.06 104 GLN A O 1
ATOM 1434 N N . LEU A 1 105 ? 37.691 -41.399 29.341 1.00 26.29 105 LEU A N 1
ATOM 1435 C CA . LEU A 1 105 ? 37.096 -40.287 28.585 1.00 32.21 105 LEU A CA 1
ATOM 1436 C C . LEU A 1 105 ? 37.194 -38.972 29.364 1.00 33.80 105 LEU A C 1
ATOM 1437 O O . LEU A 1 105 ? 36.391 -38.064 29.176 1.00 34.64 105 LEU A O 1
ATOM 1453 N N . ASN A 1 106 ? 38.239 -38.874 30.180 1.00 40.63 106 ASN A N 1
ATOM 1454 C CA . ASN A 1 106 ? 38.530 -37.724 31.043 1.00 35.66 106 ASN A CA 1
ATOM 1455 C C . ASN A 1 106 ? 39.144 -36.491 30.471 1.00 31.73 106 ASN A C 1
ATOM 1456 O O . ASN A 1 106 ? 39.082 -35.426 31.060 1.00 31.20 106 ASN A O 1
ATOM 1467 N N . ASP A 1 107 ? 39.826 -36.646 29.365 1.00 36.81 107 ASP A N 1
ATOM 1468 C CA . ASP A 1 107 ? 40.758 -35.623 28.968 1.00 37.61 107 ASP A CA 1
ATOM 1469 C C . ASP A 1 107 ? 40.908 -35.711 27.459 1.00 30.05 107 ASP A C 1
ATOM 1470 O O . ASP A 1 107 ? 41.376 -36.707 26.910 1.00 24.46 107 ASP A O 1
ATOM 1479 N N . GLU A 1 108 ? 40.447 -34.649 26.813 1.00 29.47 108 GLU A N 1
ATOM 1480 C CA . GLU A 1 108 ? 40.433 -34.569 25.383 1.00 30.26 108 GLU A CA 1
ATOM 1481 C C . GLU A 1 108 ? 41.817 -34.967 24.790 1.00 29.10 108 GLU A C 1
ATOM 1482 O O . GLU A 1 108 ? 41.869 -35.693 23.806 1.00 25.22 108 GLU A O 1
ATOM 1494 N N . ALA A 1 109 ? 42.917 -34.549 25.404 1.00 30.55 109 ALA A N 1
ATOM 1495 C CA . ALA A 1 109 ? 44.257 -34.924 24.894 1.00 28.69 109 ALA A CA 1
ATOM 1496 C C . ALA A 1 109 ? 44.425 -36.425 24.828 1.00 28.67 109 ALA A C 1
ATOM 1497 O O . ALA A 1 109 ? 44.877 -36.962 23.807 1.00 34.04 109 ALA A O 1
ATOM 1504 N N . THR A 1 110 ? 44.041 -37.118 25.895 1.00 27.52 110 THR A N 1
ATOM 1505 C CA . THR A 1 110 ? 44.178 -38.583 25.931 1.00 29.11 110 THR A CA 1
ATOM 1506 C C . THR A 1 110 ? 43.266 -39.227 24.904 1.00 28.64 110 THR A C 1
ATOM 1507 O O . THR A 1 110 ? 43.682 -40.097 24.141 1.00 26.82 110 THR A O 1
ATOM 1518 N N . ILE A 1 111 ? 42.000 -38.820 24.938 1.00 29.38 111 ILE A N 1
ATOM 1519 C CA . ILE A 1 111 ? 41.002 -39.349 24.027 1.00 29.82 111 ILE A CA 1
ATOM 1520 C C . ILE A 1 111 ? 41.507 -39.232 22.605 1.00 33.57 111 ILE A C 1
ATOM 1521 O O . ILE A 1 111 ? 41.533 -40.247 21.895 1.00 32.01 111 ILE A O 1
ATOM 1537 N N . ILE A 1 112 ? 41.881 -38.020 22.161 1.00 26.87 112 ILE A N 1
ATOM 1538 C CA . ILE A 1 112 ? 42.233 -37.886 20.742 1.00 34.76 112 ILE A CA 1
ATOM 1539 C C . ILE A 1 112 ? 43.591 -38.540 20.440 1.00 34.38 112 ILE A C 1
ATOM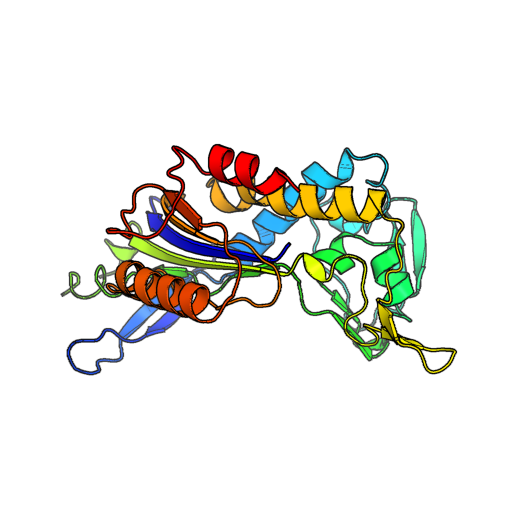 1540 O O . ILE A 1 112 ? 43.828 -38.924 19.328 1.00 29.08 112 ILE A O 1
ATOM 1556 N N . LYS A 1 113 ? 44.469 -38.680 21.429 1.00 35.33 113 LYS A N 1
ATOM 1557 C CA . LYS A 1 113 ? 45.752 -39.321 21.177 1.00 34.84 113 LYS A CA 1
ATOM 1558 C C . LYS A 1 113 ? 45.544 -40.793 20.811 1.00 34.89 113 LYS A C 1
ATOM 1559 O O . LYS A 1 113 ? 46.193 -41.330 19.910 1.00 35.75 113 LYS A O 1
ATOM 1578 N N . GLU A 1 114 ? 44.610 -41.420 21.511 1.00 31.76 114 GLU A N 1
ATOM 1579 C CA . GLU A 1 114 ? 44.337 -42.833 21.405 1.00 28.86 114 GLU A CA 1
ATOM 1580 C C . GLU A 1 114 ? 43.355 -43.199 20.318 1.00 30.88 114 GLU A C 1
ATOM 1581 O O . GLU A 1 114 ? 43.380 -44.325 19.825 1.00 27.97 114 GLU A O 1
ATOM 1593 N N . LEU A 1 115 ? 42.442 -42.277 20.014 1.00 29.33 115 LEU A N 1
ATOM 1594 C CA . LEU A 1 115 ? 41.273 -42.573 19.170 1.00 30.20 115 LEU A CA 1
ATOM 1595 C C . LEU A 1 115 ? 41.142 -41.561 18.018 1.00 25.40 115 LEU A C 1
ATOM 1596 O O . LEU A 1 115 ? 40.600 -40.496 18.177 1.00 22.73 115 LEU A O 1
ATOM 1612 N N . ALA A 1 116 ? 41.639 -41.923 16.855 1.00 30.58 116 ALA A N 1
ATOM 1613 C CA . ALA A 1 116 ? 41.653 -41.037 15.704 1.00 30.15 116 ALA A CA 1
ATOM 1614 C C . ALA A 1 116 ? 40.245 -40.705 15.157 1.00 26.41 116 ALA A C 1
ATOM 1615 O O . ALA A 1 116 ? 40.047 -39.596 14.663 1.00 23.38 116 ALA A O 1
ATOM 1622 N N . ASP A 1 117 ? 39.278 -41.624 15.253 1.00 24.44 117 ASP A N 1
ATOM 1623 C CA . ASP A 1 117 ? 37.884 -41.268 14.926 1.00 28.67 117 ASP A CA 1
ATOM 1624 C C . ASP A 1 117 ? 37.330 -40.122 15.833 1.00 29.01 117 ASP A C 1
ATOM 1625 O O . ASP A 1 117 ? 36.603 -39.253 15.332 1.00 25.45 117 ASP A O 1
ATOM 1634 N N . ALA A 1 118 ? 37.695 -40.080 17.122 1.00 21.10 118 ALA A N 1
ATOM 1635 C CA . ALA A 1 118 ? 37.284 -38.962 17.990 1.00 22.02 118 ALA A CA 1
ATOM 1636 C C . ALA A 1 118 ? 38.022 -37.671 17.668 1.00 25.59 118 ALA A C 1
ATOM 1637 O O . ALA A 1 118 ? 37.501 -36.561 17.876 1.00 22.80 118 ALA A O 1
ATOM 1644 N N . ASP A 1 119 ? 39.267 -37.818 17.242 1.00 26.47 119 ASP A N 1
ATOM 1645 C CA . ASP A 1 119 ? 40.065 -36.692 16.804 1.00 30.56 119 ASP A CA 1
ATOM 1646 C C . ASP A 1 119 ? 39.411 -36.066 15.552 1.00 28.62 119 ASP A C 1
ATOM 1647 O O . ASP A 1 119 ? 39.043 -34.885 15.555 1.00 18.63 119 ASP A O 1
ATOM 1656 N N . VAL A 1 120 ? 39.250 -36.877 14.502 1.00 24.42 120 VAL A N 1
ATOM 1657 C CA . VAL A 1 120 ? 38.848 -36.351 13.193 1.00 31.21 120 VAL A CA 1
ATOM 1658 C C . VAL A 1 120 ? 37.345 -36.048 13.139 1.00 25.31 120 VAL A C 1
ATOM 1659 O O . VAL A 1 120 ? 36.924 -35.013 12.591 1.00 21.35 120 VAL A O 1
ATOM 1672 N N . HIS A 1 121 ? 36.540 -36.938 13.716 1.00 23.40 121 HIS A N 1
ATOM 1673 C CA . HIS A 1 121 ? 35.101 -36.793 13.629 1.00 22.81 121 HIS A CA 1
ATOM 1674 C C . HIS A 1 121 ? 34.465 -36.304 14.913 1.00 21.73 121 HIS A C 1
ATOM 1675 O O . HIS A 1 121 ? 33.255 -36.306 15.030 1.00 21.77 121 HIS A O 1
ATOM 1688 N N . GLY A 1 122 ? 35.276 -35.806 15.848 1.00 23.51 122 GLY A N 1
ATOM 1689 C CA . GLY A 1 122 ? 34.741 -35.284 17.119 1.00 27.09 122 GLY A CA 1
ATOM 1690 C C . GLY A 1 122 ? 34.146 -36.326 18.094 1.00 21.80 122 GLY A C 1
ATOM 1691 O O . GLY A 1 122 ? 34.190 -37.529 17.860 1.00 17.04 122 GLY A O 1
ATOM 1695 N N . PHE A 1 123 ? 33.620 -35.865 19.208 1.00 16.79 123 PHE A N 1
ATOM 1696 C CA . PHE A 1 123 ? 33.007 -36.779 20.155 1.00 20.61 123 PHE A CA 1
ATOM 1697 C C . PHE A 1 123 ? 32.236 -35.952 21.134 1.00 20.59 123 PHE A C 1
ATOM 1698 O O . PHE A 1 123 ? 32.464 -34.767 21.272 1.00 18.51 123 PHE A O 1
ATOM 1715 N N . LEU A 1 124 ? 31.356 -36.627 21.845 1.00 27.83 124 LEU A N 1
ATOM 1716 C CA . LEU A 1 124 ? 30.648 -36.064 22.970 1.00 28.34 124 LEU A CA 1
ATOM 1717 C C . LEU A 1 124 ? 30.730 -36.990 24.159 1.00 21.86 124 LEU A C 1
ATOM 1718 O O . LEU A 1 124 ? 30.366 -38.168 24.058 1.00 19.64 124 LEU A O 1
ATOM 1734 N N . ALA A 1 125 ? 31.174 -36.462 25.296 1.00 22.28 125 ALA A N 1
ATOM 1735 C CA . ALA A 1 125 ? 31.207 -37.261 26.512 1.00 21.21 125 ALA A CA 1
ATOM 1736 C C . ALA A 1 125 ? 30.613 -36.436 27.666 1.00 21.92 125 ALA A C 1
ATOM 1737 O O . ALA A 1 125 ? 31.322 -35.881 28.499 1.00 23.95 125 ALA A O 1
ATOM 1744 N N . PRO A 1 126 ? 29.291 -36.324 27.684 1.00 20.40 126 PRO A N 1
ATOM 1745 C CA . PRO A 1 126 ? 28.604 -35.491 28.674 1.00 22.02 126 PRO A CA 1
ATOM 1746 C C . PRO A 1 126 ? 28.821 -35.927 30.127 1.00 22.91 126 PRO A C 1
ATOM 1747 O O . PRO A 1 126 ? 28.857 -35.093 31.011 1.00 25.40 126 PRO A O 1
ATOM 1758 N N . LYS A 1 127 ? 28.956 -37.211 30.381 1.00 21.62 127 LYS A N 1
ATOM 1759 C CA . LYS A 1 127 ? 29.249 -37.678 31.715 1.00 23.03 127 LYS A CA 1
ATOM 1760 C C . LYS A 1 127 ? 30.545 -37.080 32.291 1.00 29.12 127 LYS A C 1
ATOM 1761 O O . LYS A 1 127 ? 30.609 -36.787 33.466 1.00 31.44 127 LYS A O 1
ATOM 1780 N N . THR A 1 128 ? 31.578 -36.926 31.464 1.00 27.75 128 THR A N 1
ATOM 1781 C CA . THR A 1 128 ? 32.826 -36.302 31.883 1.00 25.20 128 THR A CA 1
ATOM 1782 C C . THR A 1 128 ? 32.920 -34.784 31.522 1.00 31.29 128 THR A C 1
ATOM 1783 O O . THR A 1 128 ? 33.921 -34.143 31.806 1.00 27.83 128 THR A O 1
ATOM 1794 N N . GLY A 1 129 ? 31.883 -34.217 30.902 1.00 26.20 129 GLY A N 1
ATOM 1795 C CA . GLY A 1 129 ? 31.935 -32.860 30.393 1.00 20.84 129 GLY A CA 1
ATOM 1796 C C . GLY A 1 129 ? 32.975 -32.608 29.309 1.00 28.56 129 GLY A C 1
ATOM 1797 O O . GLY A 1 129 ? 33.457 -31.505 29.195 1.00 34.66 129 GLY A O 1
ATOM 1801 N N . ARG A 1 130 ? 33.314 -33.615 28.511 1.00 23.06 130 ARG A N 1
ATOM 1802 C CA . ARG A 1 130 ? 34.224 -33.416 27.403 1.00 26.45 130 ARG A CA 1
ATOM 1803 C C . ARG A 1 130 ? 33.521 -33.431 26.055 1.00 22.85 130 ARG A C 1
ATOM 1804 O O . ARG A 1 130 ? 32.626 -34.212 25.809 1.00 25.62 130 ARG A O 1
ATOM 1825 N N . ARG A 1 131 ? 33.913 -32.510 25.203 1.00 35.28 131 ARG A N 1
ATOM 1826 C CA . ARG A 1 131 ? 33.345 -32.358 23.869 1.00 31.85 131 ARG A CA 1
ATOM 1827 C C . ARG A 1 131 ? 34.438 -31.947 22.878 1.00 30.67 131 ARG A C 1
ATOM 1828 O O . ARG A 1 131 ? 35.323 -31.166 23.207 1.00 23.58 131 ARG A O 1
ATOM 1849 N N . ARG A 1 132 ? 34.340 -32.456 21.655 1.00 26.60 132 ARG A N 1
ATOM 1850 C CA . ARG A 1 132 ? 35.154 -31.990 20.555 1.00 19.98 132 ARG A CA 1
ATOM 1851 C C . ARG A 1 132 ? 34.250 -31.891 19.364 1.00 16.89 132 ARG A C 1
ATOM 1852 O O . ARG A 1 132 ? 33.658 -32.873 18.980 1.00 21.19 132 ARG A O 1
ATOM 1873 N N . VAL A 1 133 ? 34.148 -30.702 18.798 1.00 16.25 133 VAL A N 1
ATOM 1874 C CA . VAL A 1 133 ? 33.518 -30.478 17.518 1.00 15.91 133 VAL A CA 1
ATOM 1875 C C . VAL A 1 133 ? 34.277 -31.234 16.410 1.00 20.97 133 VAL A C 1
ATOM 1876 O O . VAL A 1 133 ? 35.512 -31.218 16.354 1.00 22.45 133 VAL A O 1
ATOM 1889 N N . SER A 1 134 ? 33.516 -31.919 15.551 1.00 19.63 134 SER A N 1
ATOM 1890 C CA . SER A 1 134 ? 34.029 -32.618 14.362 1.00 24.99 134 SER A CA 1
ATOM 1891 C C . SER A 1 134 ? 34.846 -31.689 13.463 1.00 20.32 134 SER A C 1
ATOM 1892 O O . SER A 1 134 ? 34.466 -30.526 13.235 1.00 21.32 134 SER A O 1
ATOM 1900 N N . LEU A 1 135 ? 35.964 -32.192 12.968 1.00 18.25 135 LEU A N 1
ATOM 1901 C CA . LEU A 1 135 ? 36.775 -31.431 12.017 1.00 27.04 135 LEU A CA 1
ATOM 1902 C C . LEU A 1 135 ? 36.173 -31.516 10.611 1.00 27.48 135 LEU A C 1
ATOM 1903 O O . LEU A 1 135 ? 36.470 -30.676 9.757 1.00 27.00 135 LEU A O 1
ATOM 1919 N N . VAL A 1 136 ? 35.343 -32.539 10.403 1.00 21.62 136 VAL A N 1
ATOM 1920 C CA . VAL A 1 136 ? 34.617 -32.765 9.179 1.00 22.46 136 VAL A CA 1
ATOM 1921 C C . VAL A 1 136 ? 33.163 -32.265 9.300 1.00 24.94 136 VAL A C 1
ATOM 1922 O O . VAL A 1 136 ? 32.376 -32.833 10.043 1.00 22.57 136 VAL A O 1
ATOM 1935 N N . LYS A 1 137 ? 32.809 -31.212 8.560 1.00 24.46 137 LYS A N 1
ATOM 1936 C CA . LYS A 1 137 ? 31.438 -30.668 8.575 1.00 20.23 137 LYS A CA 1
ATOM 1937 C C . LYS A 1 137 ? 30.797 -30.663 7.205 1.00 22.81 137 LYS A C 1
ATOM 1938 O O . LYS A 1 137 ? 31.461 -30.524 6.158 1.00 23.13 137 LYS A O 1
ATOM 1957 N N . ALA A 1 138 ? 29.487 -30.811 7.222 1.00 23.98 138 ALA A N 1
ATOM 1958 C CA . ALA A 1 138 ? 28.693 -30.855 6.012 1.00 19.38 138 ALA A CA 1
ATOM 1959 C C . ALA A 1 138 ? 27.373 -30.216 6.288 1.00 24.15 138 ALA A C 1
ATOM 1960 O O . ALA A 1 138 ? 26.665 -30.645 7.173 1.00 23.13 138 ALA A O 1
ATOM 1967 N N . SER A 1 139 ? 27.053 -29.191 5.509 1.00 24.53 139 SER A N 1
ATOM 1968 C CA . SER A 1 139 ? 25.761 -28.547 5.556 1.00 27.90 139 SER A CA 1
ATOM 1969 C C . SER A 1 139 ? 24.657 -29.458 5.075 1.00 22.04 139 SER A C 1
ATOM 1970 O O . SER A 1 139 ? 24.908 -30.520 4.508 1.00 21.10 139 SER A O 1
ATOM 1978 N N . PHE A 1 140 ? 23.425 -29.000 5.235 1.00 22.76 140 PHE A N 1
ATOM 1979 C CA . PHE A 1 140 ? 22.309 -29.624 4.538 1.00 28.36 140 PHE A CA 1
ATOM 1980 C C . PHE A 1 140 ? 22.543 -29.618 3.032 1.00 29.72 140 PHE A C 1
ATOM 1981 O O . PHE A 1 140 ? 23.119 -28.692 2.461 1.00 30.90 140 PHE A O 1
ATOM 1998 N N . ILE A 1 141 ? 22.125 -30.700 2.409 1.00 30.71 141 ILE A N 1
ATOM 1999 C CA . ILE A 1 141 ? 22.078 -30.803 0.978 1.00 30.21 141 ILE A CA 1
ATOM 2000 C C . ILE A 1 141 ? 20.680 -30.344 0.528 1.00 33.78 141 ILE A C 1
ATOM 2001 O O . ILE A 1 141 ? 19.670 -30.783 1.078 1.00 34.12 141 ILE A O 1
ATOM 2017 N N . LEU A 1 142 ? 20.619 -29.438 -0.443 1.00 24.56 142 LEU A N 1
ATOM 2018 C CA . LEU A 1 142 ? 19.383 -28.697 -0.692 1.00 24.86 142 LEU A CA 1
ATOM 2019 C C . LEU A 1 142 ? 19.120 -28.594 -2.151 1.00 23.17 142 LEU A C 1
ATOM 2020 O O . LEU A 1 142 ? 20.034 -28.366 -2.914 1.00 26.13 142 LEU A O 1
ATOM 2036 N N . PRO A 1 143 ? 17.869 -28.746 -2.554 1.00 27.05 143 PRO A N 1
ATOM 2037 C CA . PRO A 1 143 ? 17.655 -28.500 -3.973 1.00 34.55 143 PRO A CA 1
ATOM 2038 C C . PRO A 1 143 ? 17.996 -27.041 -4.283 1.00 30.38 143 PRO A C 1
ATOM 2039 O O . PRO A 1 143 ? 17.708 -26.097 -3.553 1.00 23.53 143 PRO A O 1
ATOM 2050 N N . THR A 1 144 ? 18.673 -26.904 -5.392 1.00 32.90 144 THR A N 1
ATOM 2051 C CA . THR A 1 144 ? 19.211 -25.635 -5.890 1.00 32.69 144 THR A CA 1
ATOM 2052 C C . THR A 1 144 ? 18.165 -24.466 -5.998 1.00 28.46 144 THR A C 1
ATOM 2053 O O . THR A 1 144 ? 16.988 -24.683 -6.299 1.00 29.81 144 THR A O 1
ATOM 2064 N N . GLU A 1 145 ? 18.566 -23.242 -5.649 1.00 34.17 145 GLU A N 1
ATOM 2065 C CA . GLU A 1 145 ? 17.694 -22.069 -5.844 1.00 37.21 145 GLU A CA 1
ATOM 2066 C C . GLU A 1 145 ? 17.155 -22.063 -7.273 1.00 35.31 145 GLU A C 1
ATOM 2067 O O . GLU A 1 145 ? 15.960 -21.946 -7.491 1.00 28.72 145 GLU A O 1
ATOM 2073 N N . ASP A 1 146 ? 18.035 -22.266 -8.240 1.00 34.70 146 ASP A N 1
ATOM 2074 C CA . ASP A 1 146 ? 17.596 -22.327 -9.621 1.00 37.12 146 ASP A CA 1
ATOM 2075 C C . ASP A 1 146 ? 16.822 -23.595 -10.014 1.00 40.33 146 ASP A C 1
ATOM 2076 O O . ASP A 1 146 ? 16.096 -23.551 -11.004 1.00 47.66 146 ASP A O 1
ATOM 2085 N N . PHE A 1 147 ? 16.897 -24.693 -9.256 1.00 44.13 147 PHE A N 1
ATOM 2086 C CA . PHE A 1 147 ? 16.154 -25.924 -9.615 1.00 38.92 147 PHE A CA 1
ATOM 2087 C C . PHE A 1 147 ? 14.753 -25.795 -9.056 1.00 42.49 147 PHE A C 1
ATOM 2088 O O . PHE A 1 147 ? 13.788 -26.046 -9.741 1.00 48.46 147 PHE A O 1
ATOM 2105 N N . ILE A 1 148 ? 14.639 -25.320 -7.821 1.00 40.86 148 ILE A N 1
ATOM 2106 C CA . ILE A 1 148 ? 13.397 -24.691 -7.394 1.00 43.75 148 ILE A CA 1
ATOM 2107 C C . ILE A 1 148 ? 13.230 -23.547 -8.421 1.00 52.11 148 ILE A C 1
ATOM 2108 O O . ILE A 1 148 ? 14.174 -23.262 -9.143 1.00 58.65 148 ILE A O 1
ATOM 2124 N N . LYS A 1 149 ? 12.098 -22.869 -8.516 1.00 52.00 149 LYS A N 1
ATOM 2125 C CA . LYS A 1 149 ? 11.909 -21.796 -9.559 1.00 64.10 149 LYS A CA 1
ATOM 2126 C C . LYS A 1 149 ? 11.556 -22.417 -10.916 1.00 62.29 149 LYS A C 1
ATOM 2127 O O . LYS A 1 149 ? 10.548 -22.048 -11.485 1.00 72.13 149 LYS A O 1
ATOM 2146 N N . GLU A 1 150 ? 12.383 -23.318 -11.452 1.00 49.37 150 GLU A N 1
ATOM 2147 C CA . GLU A 1 150 ? 11.901 -24.259 -12.473 1.00 55.37 150 GLU A CA 1
ATOM 2148 C C . GLU A 1 150 ? 10.753 -25.173 -11.985 1.00 62.88 150 GLU A C 1
ATOM 2149 O O . GLU A 1 150 ? 10.305 -26.016 -12.729 1.00 62.33 150 GLU A O 1
ATOM 2161 N N . VAL A 1 151 ? 10.332 -25.033 -10.723 1.00 68.61 151 VAL A N 1
ATOM 2162 C CA . VAL A 1 151 ? 9.134 -25.665 -10.172 1.00 61.28 151 VAL A CA 1
ATOM 2163 C C . VAL A 1 151 ? 8.427 -24.668 -9.169 1.00 68.67 151 VAL A C 1
ATOM 2164 O O . VAL A 1 151 ? 8.561 -24.821 -7.953 1.00 67.85 151 VAL A O 1
ATOM 2177 N N . GLU A 1 152 ? 7.680 -23.634 -9.597 1.00 74.58 152 GLU A N 1
ATOM 2178 C CA . GLU A 1 152 ? 7.237 -23.279 -10.965 1.00 75.99 152 GLU A CA 1
ATOM 2179 C C . GLU A 1 152 ? 8.221 -23.457 -12.117 1.00 80.72 152 GLU A C 1
ATOM 2180 O O . GLU A 1 152 ? 8.045 -22.883 -13.202 1.00 87.62 152 GLU A O 1
ATOM 2192 N N . PHE A 1 185 ? 4.928 -31.604 -6.427 1.00 82.52 185 PHE A N 1
ATOM 2193 C CA . PHE A 1 185 ? 6.116 -31.252 -7.202 1.00 79.84 185 PHE A CA 1
ATOM 2194 C C . PHE A 1 185 ? 7.287 -32.157 -6.915 1.00 70.13 185 PHE A C 1
ATOM 2195 O O . PHE A 1 185 ? 8.360 -31.927 -7.392 1.00 58.52 185 PHE A O 1
ATOM 2211 N N . SER A 1 186 ? 7.030 -33.226 -6.193 1.00 66.57 186 SER A N 1
ATOM 2212 C CA . SER A 1 186 ? 8.066 -34.117 -5.719 1.00 59.50 186 SER A CA 1
ATOM 2213 C C . SER A 1 186 ? 8.818 -34.628 -6.900 1.00 56.89 186 SER A C 1
ATOM 2214 O O . SER A 1 186 ? 9.803 -34.018 -7.266 1.00 64.45 186 SER A O 1
ATOM 2222 N N . ARG A 1 187 ? 8.347 -35.697 -7.513 1.00 54.81 187 ARG A N 1
ATOM 2223 C CA . ARG A 1 187 ? 8.638 -36.042 -8.889 1.00 53.07 187 ARG A CA 1
ATOM 2224 C C . ARG A 1 187 ? 10.012 -35.653 -9.387 1.00 52.93 187 ARG A C 1
ATOM 2225 O O . ARG A 1 187 ? 10.849 -36.466 -9.699 1.00 44.18 187 ARG A O 1
ATOM 2246 N N . GLU A 1 188 ? 10.212 -34.350 -9.403 1.00 58.41 188 GLU A N 1
ATOM 2247 C CA . GLU A 1 188 ? 11.353 -33.728 -9.985 1.00 50.14 188 GLU A CA 1
ATOM 2248 C C . GLU A 1 188 ? 12.372 -33.586 -8.898 1.00 46.05 188 GLU A C 1
ATOM 2249 O O . GLU A 1 188 ? 13.524 -33.736 -9.146 1.00 41.15 188 GLU A O 1
ATOM 2261 N N . TYR A 1 189 ? 11.919 -33.336 -7.685 1.00 36.56 189 TYR A N 1
ATOM 2262 C CA . TYR A 1 189 ? 12.809 -33.325 -6.562 1.00 36.21 189 TYR A CA 1
ATOM 2263 C C . TYR A 1 189 ? 13.398 -34.677 -6.231 1.00 38.97 189 TYR A C 1
ATOM 2264 O O . TYR A 1 189 ? 14.429 -34.745 -5.639 1.00 39.22 189 TYR A O 1
ATOM 2282 N N . ALA A 1 190 ? 12.722 -35.754 -6.559 1.00 45.48 190 ALA A N 1
ATOM 2283 C CA . ALA A 1 190 ? 13.254 -37.083 -6.320 1.00 41.63 190 ALA A CA 1
ATOM 2284 C C . ALA A 1 190 ? 14.427 -37.418 -7.188 1.00 36.70 190 ALA A C 1
ATOM 2285 O O . ALA A 1 190 ? 15.280 -38.151 -6.791 1.00 41.69 190 ALA A O 1
ATOM 2292 N N . THR A 1 191 ? 14.477 -36.858 -8.369 1.00 38.21 191 THR A N 1
ATOM 2293 C CA . THR A 1 191 ? 15.689 -36.841 -9.117 1.00 54.27 191 THR A CA 1
ATOM 2294 C C . THR A 1 191 ? 16.166 -35.467 -8.762 1.00 55.46 191 THR A C 1
ATOM 2295 O O . THR A 1 191 ? 15.973 -35.085 -7.629 1.00 57.59 191 THR A O 1
ATOM 2306 N N . GLY A 1 192 ? 16.747 -34.707 -9.660 1.00 51.79 192 GLY A N 1
ATOM 2307 C CA . GLY A 1 192 ? 16.963 -33.296 -9.367 1.00 47.67 192 GLY A CA 1
ATOM 2308 C C . GLY A 1 192 ? 18.303 -32.848 -8.885 1.00 42.69 192 GLY A C 1
ATOM 2309 O O . GLY A 1 192 ? 19.191 -33.619 -8.620 1.00 32.22 192 GLY A O 1
ATOM 2313 N N . LEU A 1 193 ? 18.439 -31.543 -8.817 1.00 41.65 193 LEU A N 1
ATOM 2314 C CA . LEU A 1 193 ? 19.758 -30.957 -8.657 1.00 39.79 193 LEU A CA 1
ATOM 2315 C C . LEU A 1 193 ? 19.902 -30.342 -7.263 1.00 34.37 193 LEU A C 1
ATOM 2316 O O . LEU A 1 193 ? 19.160 -29.429 -6.870 1.00 31.71 193 LEU A O 1
ATOM 2332 N N . TYR A 1 194 ? 20.860 -30.870 -6.520 1.00 26.55 194 TYR A N 1
ATOM 2333 C CA . TYR A 1 194 ? 21.031 -30.496 -5.119 1.00 33.21 194 TYR A CA 1
ATOM 2334 C C . TYR A 1 194 ? 22.379 -29.815 -4.925 1.00 25.24 194 TYR A C 1
ATOM 2335 O O . TYR A 1 194 ? 23.377 -30.218 -5.541 1.00 21.83 194 TYR A O 1
ATOM 2353 N N . GLY A 1 19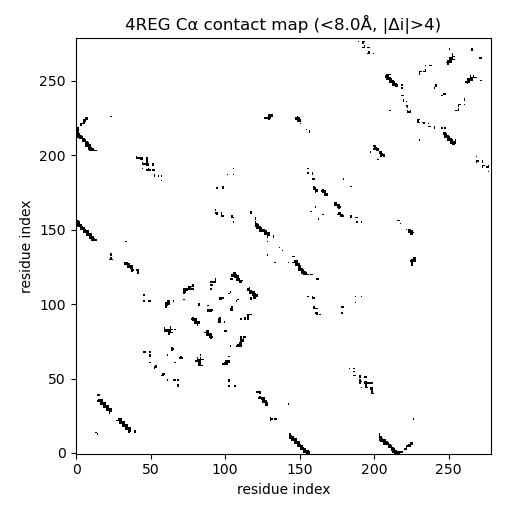5 ? 22.397 -28.772 -4.098 1.00 23.70 195 GLY A N 1
ATOM 2354 C CA . GLY A 1 195 ? 23.649 -28.130 -3.686 1.00 25.83 195 GLY A CA 1
ATOM 2355 C C . GLY A 1 195 ? 24.188 -28.733 -2.384 1.00 24.08 195 GLY A C 1
ATOM 2356 O O . GLY A 1 195 ? 23.420 -29.149 -1.508 1.00 19.84 195 GLY A O 1
ATOM 2360 N N . PHE A 1 196 ? 25.507 -28.798 -2.267 1.00 23.06 196 PHE A N 1
ATOM 2361 C CA . PHE A 1 196 ? 26.153 -29.148 -1.009 1.00 24.80 196 PHE A CA 1
ATOM 2362 C C . PHE A 1 196 ? 27.364 -28.272 -0.634 1.00 22.29 196 PHE A C 1
ATOM 2363 O O . PHE A 1 196 ? 27.960 -27.593 -1.475 1.00 23.04 196 PHE A O 1
ATOM 2380 N N . SER A 1 197 ? 27.792 -28.406 0.619 1.00 23.23 197 SER A N 1
ATOM 2381 C CA . SER A 1 197 ? 29.016 -27.784 1.092 1.00 24.77 197 SER A CA 1
ATOM 2382 C C . SER A 1 197 ? 29.670 -28.544 2.259 1.00 23.28 197 SER A C 1
ATOM 2383 O O . SER A 1 197 ? 29.010 -28.930 3.188 1.00 20.13 197 SER A O 1
ATOM 2391 N N . ILE A 1 198 ? 30.986 -28.697 2.196 1.00 19.39 198 ILE A N 1
ATOM 2392 C CA . ILE A 1 198 ? 31.726 -29.532 3.080 1.00 20.88 198 ILE A CA 1
ATOM 2393 C C . ILE A 1 198 ? 32.907 -28.716 3.596 1.00 24.79 198 ILE A C 1
ATOM 2394 O O . ILE A 1 198 ? 33.462 -27.927 2.836 1.00 21.44 198 ILE A O 1
ATOM 2410 N N . VAL A 1 199 ? 33.301 -28.924 4.855 1.00 21.05 199 VAL A N 1
ATOM 2411 C CA . VAL A 1 199 ? 34.441 -28.214 5.437 1.00 23.42 199 VAL A CA 1
ATOM 2412 C C . VAL A 1 199 ? 35.349 -29.212 6.162 1.00 24.36 199 VAL A C 1
ATOM 2413 O O . VAL A 1 199 ? 34.866 -30.000 6.954 1.00 24.88 199 VAL A O 1
ATOM 2426 N N . LEU A 1 200 ? 36.650 -29.166 5.887 1.00 24.58 200 LEU A N 1
ATOM 2427 C CA . LEU A 1 200 ? 37.634 -29.990 6.562 1.00 28.52 200 LEU A CA 1
ATOM 2428 C C . LEU A 1 200 ? 38.680 -29.141 7.287 1.00 32.76 200 LEU A C 1
ATOM 2429 O O . LEU A 1 200 ? 39.587 -28.594 6.658 1.00 29.87 200 LEU A O 1
ATOM 2445 N N . ASP A 1 201 ? 38.583 -29.067 8.611 1.00 32.53 201 ASP A N 1
ATOM 2446 C CA . ASP A 1 201 ? 39.528 -28.284 9.405 1.00 33.49 201 ASP A CA 1
ATOM 2447 C C . ASP A 1 201 ? 40.668 -29.168 9.902 1.00 28.97 201 ASP A C 1
ATOM 2448 O O . ASP A 1 201 ? 40.808 -29.407 11.078 1.00 28.20 201 ASP A O 1
ATOM 2457 N N . LEU A 1 202 ? 41.495 -29.634 8.980 1.00 32.52 202 LEU A N 1
ATOM 2458 C CA . LEU A 1 202 ? 42.470 -30.638 9.295 1.00 28.08 202 LEU A CA 1
ATOM 2459 C C . LEU A 1 202 ? 43.669 -30.120 10.044 1.00 27.70 202 LEU A C 1
ATOM 2460 O O . LEU A 1 202 ? 44.360 -30.906 10.691 1.00 27.38 202 LEU A O 1
ATOM 2476 N N . GLY A 1 203 ? 43.882 -28.816 10.042 1.00 36.99 203 GLY A N 1
ATOM 2477 C CA . GLY A 1 203 ? 44.917 -28.219 10.879 1.00 38.68 203 GLY A CA 1
ATOM 2478 C C . GLY A 1 203 ? 44.788 -28.508 12.377 1.00 38.32 203 GLY A C 1
ATOM 2479 O O . GLY A 1 203 ? 45.757 -28.351 13.121 1.00 34.70 203 GLY A O 1
ATOM 2483 N N . LEU A 1 204 ? 43.610 -28.933 12.830 1.00 32.41 204 LEU A N 1
ATOM 2484 C CA . LEU A 1 204 ? 43.401 -29.198 14.247 1.00 30.37 204 LEU A CA 1
ATOM 2485 C C . LEU A 1 204 ? 43.579 -30.651 14.598 1.00 31.84 204 LEU A C 1
ATOM 2486 O O . LEU A 1 204 ? 43.433 -31.019 15.742 1.00 30.36 204 LEU A O 1
ATOM 2502 N N . VAL A 1 205 ? 43.908 -31.494 13.625 1.00 32.05 205 VAL A N 1
ATOM 2503 C CA . VAL A 1 205 ? 44.226 -32.882 13.955 1.00 31.66 205 VAL A CA 1
ATOM 2504 C C . VAL A 1 205 ? 45.341 -32.969 15.025 1.00 34.28 205 VAL A C 1
ATOM 2505 O O . VAL A 1 205 ? 46.3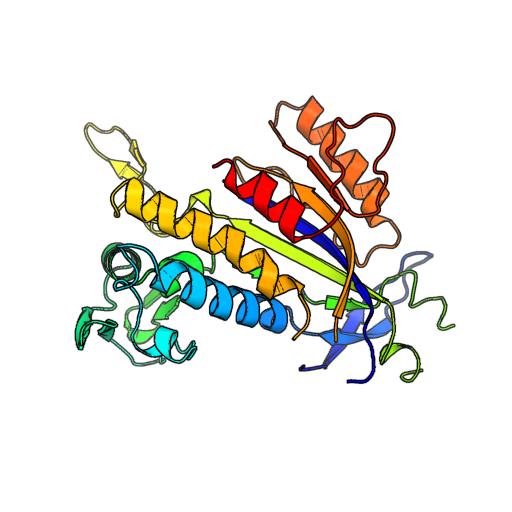36 -32.240 14.984 1.00 33.73 205 VAL A O 1
ATOM 2518 N N . GLY A 1 206 ? 45.136 -33.836 16.006 1.00 31.70 206 GLY A N 1
ATOM 2519 C CA . GLY A 1 206 ? 46.085 -34.027 17.074 1.00 32.41 206 GLY A CA 1
ATOM 2520 C C . GLY A 1 206 ? 46.136 -32.906 18.097 1.00 31.83 206 GLY A C 1
ATOM 2521 O O . GLY A 1 206 ? 46.997 -32.903 18.959 1.00 30.68 206 GLY A O 1
ATOM 2525 N N . ILE A 1 207 ? 45.218 -31.956 18.016 1.00 30.32 207 ILE A N 1
ATOM 2526 C CA . ILE A 1 207 ? 45.276 -30.798 18.880 1.00 28.54 207 ILE A CA 1
ATOM 2527 C C . ILE A 1 207 ? 43.943 -30.597 19.565 1.00 29.63 207 ILE A C 1
ATOM 2528 O O . ILE A 1 207 ? 42.967 -30.364 18.868 1.00 30.94 207 ILE A O 1
ATOM 2544 N N . PRO A 1 208 ? 43.905 -30.624 20.929 1.00 29.51 208 PRO A N 1
ATOM 2545 C CA . PRO A 1 208 ? 42.637 -30.449 21.655 1.00 36.33 208 PRO A CA 1
ATOM 2546 C C . PRO A 1 208 ? 42.059 -29.054 21.531 1.00 30.66 208 PRO A C 1
ATOM 2547 O O . PRO A 1 208 ? 42.778 -28.088 21.631 1.00 33.35 208 PRO A O 1
ATOM 2558 N N . GLN A 1 209 ? 40.761 -28.951 21.296 1.00 31.89 209 GLN A N 1
ATOM 2559 C CA . GLN A 1 209 ? 40.156 -27.640 21.048 1.00 36.21 209 GLN A CA 1
ATOM 2560 C C . GLN A 1 209 ? 40.009 -26.821 22.349 1.00 37.05 209 GLN A C 1
ATOM 2561 O O . GLN A 1 209 ? 39.985 -25.596 22.302 1.00 39.56 209 GLN A O 1
ATOM 2575 N N . GLY A 1 210 ? 39.921 -27.490 23.495 1.00 32.05 210 GLY A N 1
ATOM 2576 C CA . GLY A 1 210 ? 39.867 -26.811 24.776 1.00 35.19 210 GLY A CA 1
ATOM 2577 C C . GLY A 1 210 ? 41.232 -26.437 25.320 1.00 38.31 210 GLY A C 1
ATOM 2578 O O . GLY A 1 210 ? 41.318 -25.727 26.310 1.00 43.52 210 GLY A O 1
ATOM 2582 N N . LEU A 1 211 ? 42.306 -26.918 24.693 1.00 36.20 211 LEU A N 1
ATOM 2583 C CA . LEU A 1 211 ? 43.653 -26.513 25.097 1.00 36.81 211 LEU A CA 1
ATOM 2584 C C . LEU A 1 211 ? 44.566 -26.542 23.889 1.00 37.89 211 LEU A C 1
ATOM 2585 O O . LEU A 1 211 ? 45.482 -27.381 23.802 1.00 37.62 211 LEU A O 1
ATOM 2601 N N . PRO A 1 212 ? 44.324 -25.623 22.942 1.00 32.79 212 PRO A N 1
ATOM 2602 C CA . PRO A 1 212 ? 45.103 -25.602 21.702 1.00 31.31 212 PRO A CA 1
ATOM 2603 C C . PRO A 1 212 ? 46.567 -25.235 21.927 1.00 33.94 212 PRO A C 1
ATOM 2604 O O . PRO A 1 212 ? 47.413 -25.766 21.197 1.00 35.21 212 PRO A O 1
ATOM 2615 N N . VAL A 1 213 ? 46.874 -24.399 22.919 1.00 31.26 213 VAL A N 1
ATOM 2616 C CA . VAL A 1 213 ? 48.272 -24.069 23.249 1.00 43.12 213 VAL A CA 1
ATOM 2617 C C . VAL A 1 213 ? 48.647 -24.307 24.726 1.00 42.42 213 VAL A C 1
ATOM 2618 O O . VAL A 1 213 ? 47.839 -24.102 25.619 1.00 42.71 213 VAL A O 1
ATOM 2631 N N . LYS A 1 214 ? 49.886 -24.740 24.956 1.00 48.69 214 LYS A N 1
ATOM 2632 C CA . LYS A 1 214 ? 50.484 -24.851 26.302 1.00 51.65 214 LYS A CA 1
ATOM 2633 C C . LYS A 1 214 ? 51.721 -23.932 26.454 1.00 51.66 214 LYS A C 1
ATOM 2634 O O . LYS A 1 214 ? 52.425 -23.646 25.488 1.00 51.13 214 LYS A O 1
ATOM 2653 N N . PHE A 1 215 ? 51.978 -23.485 27.679 1.00 56.56 215 PHE A N 1
ATOM 2654 C CA . PHE A 1 215 ? 53.001 -22.487 27.953 1.00 49.26 215 PHE A CA 1
ATOM 2655 C C . PHE A 1 215 ? 54.291 -22.954 28.638 1.00 66.24 215 PHE A C 1
ATOM 2656 O O . PHE A 1 215 ? 54.444 -24.109 29.038 1.00 55.80 215 PHE A O 1
ATOM 2673 N N . GLU A 1 216 ? 55.195 -21.969 28.702 1.00 95.54 216 GLU A N 1
ATOM 2674 C CA . GLU A 1 216 ? 56.446 -21.852 29.484 1.00 92.67 216 GLU A CA 1
ATOM 2675 C C . GLU A 1 216 ? 57.595 -22.050 28.524 1.00 80.41 216 GLU A C 1
ATOM 2676 O O . GLU A 1 216 ? 57.559 -22.985 27.732 1.00 76.21 216 GLU A O 1
ATOM 2688 N N . GLU A 1 217 ? 58.611 -21.186 28.575 1.00 93.14 217 GLU A N 1
ATOM 2689 C CA . GLU A 1 217 ? 58.738 -20.082 29.539 1.00 78.81 217 GLU A CA 1
ATOM 2690 C C . GLU A 1 217 ? 57.927 -18.845 29.180 1.00 86.19 217 GLU A C 1
ATOM 2691 O O . GLU A 1 217 ? 58.380 -17.976 28.434 1.00 91.26 217 GLU A O 1
ATOM 2703 N N . ASN A 1 218 ? 56.743 -18.748 29.763 1.00 79.16 218 ASN A N 1
ATOM 2704 C CA . ASN A 1 218 ? 55.732 -17.816 29.303 1.00 80.80 218 ASN A CA 1
ATOM 2705 C C . ASN A 1 218 ? 55.533 -17.848 27.780 1.00 71.74 218 ASN A C 1
ATOM 2706 O O . ASN A 1 218 ? 54.920 -16.953 27.223 1.00 55.96 218 ASN A O 1
ATOM 2717 N N . GLN A 1 219 ? 56.012 -18.903 27.122 1.00 78.93 219 GLN A N 1
ATOM 2718 C CA . GLN A 1 219 ? 56.024 -18.950 25.664 1.00 82.55 219 GLN A CA 1
ATOM 2719 C C . GLN A 1 219 ? 55.058 -20.014 25.096 1.00 73.15 219 GLN A C 1
ATOM 2720 O O . GLN A 1 219 ? 55.254 -21.219 25.312 1.00 68.19 219 GLN A O 1
ATOM 2734 N N . PRO A 1 220 ? 54.023 -19.569 24.352 1.00 65.66 220 PRO A N 1
ATOM 2735 C CA . PRO A 1 220 ? 53.001 -20.449 23.769 1.00 62.11 220 PRO A CA 1
ATOM 2736 C C . PRO A 1 220 ? 53.538 -21.405 22.730 1.00 57.09 220 PRO A C 1
ATOM 2737 O O . PRO A 1 220 ? 54.346 -20.998 21.922 1.00 64.43 220 PRO A O 1
ATOM 2748 N N . ARG A 1 221 ? 53.104 -22.656 22.776 1.00 49.10 221 ARG A N 1
ATOM 2749 C CA . ARG A 1 221 ? 53.471 -23.647 21.779 1.00 45.69 221 ARG A CA 1
ATOM 2750 C C . ARG A 1 221 ? 52.193 -24.299 21.306 1.00 48.42 221 ARG A C 1
ATOM 2751 O O . ARG A 1 221 ? 51.226 -24.389 22.048 1.00 39.49 221 ARG A O 1
ATOM 2772 N N . PRO A 1 222 ? 52.166 -24.744 20.054 1.00 55.35 222 PRO A N 1
ATOM 2773 C CA . PRO A 1 222 ? 50.965 -25.506 19.727 1.00 52.70 222 PRO A CA 1
ATOM 2774 C C . PRO A 1 222 ? 50.934 -26.800 20.566 1.00 47.20 222 PRO A C 1
ATOM 2775 O O . PRO A 1 222 ? 51.983 -27.366 20.788 1.00 51.66 222 PRO A O 1
ATOM 2786 N N . ASN A 1 223 ? 49.766 -27.224 21.041 1.00 43.38 223 ASN A N 1
ATOM 2787 C CA . ASN A 1 223 ? 49.639 -28.406 21.894 1.00 43.05 223 ASN A CA 1
ATOM 2788 C C . ASN A 1 223 ? 49.257 -29.657 21.054 1.00 43.41 223 ASN A C 1
ATOM 2789 O O . ASN A 1 223 ? 48.079 -30.053 20.982 1.00 34.80 223 ASN A O 1
ATOM 2800 N N . ILE A 1 224 ? 50.263 -30.256 20.418 1.00 36.11 224 ILE A N 1
ATOM 2801 C CA . ILE A 1 224 ? 50.066 -31.397 19.532 1.00 40.80 224 ILE A CA 1
ATOM 2802 C C . ILE A 1 224 ? 50.417 -32.629 20.293 1.00 32.73 224 ILE A C 1
ATOM 2803 O O . ILE A 1 224 ? 51.516 -32.712 20.788 1.00 40.48 224 ILE A O 1
ATOM 2819 N N . VAL A 1 225 ? 49.524 -33.612 20.341 1.00 33.02 225 VAL A N 1
ATOM 2820 C CA . VAL A 1 225 ? 49.687 -34.739 21.253 1.00 34.35 225 VAL A CA 1
ATOM 2821 C C . VAL A 1 225 ? 49.890 -36.093 20.572 1.00 33.14 225 VAL A C 1
ATOM 2822 O O . VAL A 1 225 ? 49.871 -37.113 21.217 1.00 40.07 225 VAL A O 1
ATOM 2835 N N . ILE A 1 226 ? 50.100 -36.085 19.275 1.00 29.92 226 ILE A N 1
ATOM 2836 C CA . ILE A 1 226 ? 50.504 -37.251 18.527 1.00 35.67 226 ILE A CA 1
ATOM 2837 C C . ILE A 1 226 ? 51.749 -36.851 17.713 1.00 42.58 226 ILE A C 1
ATOM 2838 O O . ILE A 1 226 ? 51.870 -35.681 17.319 1.00 37.33 226 ILE A O 1
ATOM 2854 N N . ASP A 1 227 ? 52.621 -37.811 17.403 1.00 44.58 227 ASP A N 1
ATOM 2855 C CA . ASP A 1 227 ? 53.874 -37.503 16.709 1.00 46.72 227 ASP A CA 1
ATOM 2856 C C . ASP A 1 227 ? 53.556 -37.006 15.318 1.00 46.65 227 ASP A C 1
ATOM 2857 O O . ASP A 1 227 ? 52.435 -37.159 14.842 1.00 46.30 227 ASP A O 1
ATOM 2866 N N . PRO A 1 228 ? 54.536 -36.388 14.664 1.00 52.14 228 PRO A N 1
ATOM 2867 C CA . PRO A 1 228 ? 54.262 -35.838 13.334 1.00 56.57 228 PRO A CA 1
ATOM 2868 C C . PRO A 1 228 ? 53.793 -36.855 12.263 1.00 48.64 228 PRO A C 1
ATOM 2869 O O . PRO A 1 228 ? 52.963 -36.484 11.452 1.00 44.55 228 PRO A O 1
ATOM 2880 N N . ASN A 1 229 ? 54.308 -38.079 12.229 1.00 44.80 229 ASN A N 1
ATOM 2881 C CA . ASN A 1 229 ? 53.834 -39.073 11.259 1.00 44.86 229 ASN A CA 1
ATOM 2882 C C . ASN A 1 229 ? 52.392 -39.591 11.450 1.00 44.93 229 ASN A C 1
ATOM 2883 O O . ASN A 1 229 ? 51.746 -39.931 10.478 1.00 39.07 229 ASN A O 1
ATOM 2894 N N . GLU A 1 230 ? 51.904 -39.721 12.684 1.00 39.43 230 GLU A N 1
ATOM 2895 C CA . GLU A 1 230 ? 50.543 -40.167 12.870 1.00 37.55 230 GLU A CA 1
ATOM 2896 C C . GLU A 1 230 ? 49.648 -39.021 12.426 1.00 42.13 230 GLU A C 1
ATOM 2897 O O . GLU A 1 230 ? 48.629 -39.222 11.750 1.00 36.07 230 GLU A O 1
ATOM 2909 N N . ARG A 1 231 ? 50.068 -37.810 12.779 1.00 35.91 231 ARG A N 1
ATOM 2910 C CA . ARG A 1 231 ? 49.344 -36.634 12.375 1.00 37.21 231 ARG A CA 1
ATOM 2911 C C . ARG A 1 231 ? 49.140 -36.647 10.857 1.00 38.29 231 ARG A C 1
ATOM 2912 O O . ARG A 1 231 ? 48.033 -36.385 10.348 1.00 33.70 231 ARG A O 1
ATOM 2933 N N . LYS A 1 232 ? 50.193 -37.026 10.144 1.00 36.70 232 LYS A N 1
ATOM 2934 C CA . LYS A 1 232 ? 50.185 -37.019 8.700 1.00 32.49 232 LYS A CA 1
ATOM 2935 C C . LYS A 1 232 ? 49.299 -38.121 8.160 1.00 28.64 232 LYS A C 1
ATOM 2936 O O . LYS A 1 232 ? 48.516 -37.898 7.231 1.00 31.89 232 LYS A O 1
ATOM 2955 N N . ALA A 1 233 ? 49.390 -39.305 8.752 1.00 30.17 233 ALA A N 1
ATOM 2956 C CA . ALA A 1 233 ? 48.529 -40.438 8.365 1.00 28.25 233 ALA A CA 1
ATOM 2957 C C . ALA A 1 233 ? 47.035 -40.118 8.541 1.00 30.87 233 ALA A C 1
ATOM 2958 O O . ALA A 1 233 ? 46.191 -40.478 7.725 1.00 30.24 233 ALA A O 1
ATOM 2965 N N . ARG A 1 234 ? 46.725 -39.425 9.627 1.00 31.92 234 ARG A N 1
ATOM 2966 C CA . ARG A 1 234 ? 45.360 -39.022 9.926 1.00 28.45 234 ARG A CA 1
ATOM 2967 C C . ARG A 1 234 ? 44.834 -37.997 8.916 1.00 26.24 234 ARG A C 1
ATOM 2968 O O . ARG A 1 234 ? 43.706 -38.105 8.431 1.00 22.32 234 ARG A O 1
ATO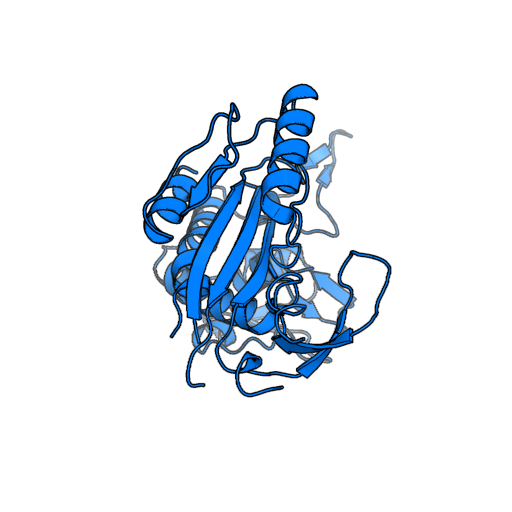M 2989 N N . ILE A 1 235 ? 45.677 -37.025 8.563 1.00 27.96 235 ILE A N 1
ATOM 2990 C CA . ILE A 1 235 ? 45.294 -36.031 7.563 1.00 27.19 235 ILE A CA 1
ATOM 2991 C C . ILE A 1 235 ? 45.109 -36.636 6.162 1.00 26.86 235 ILE A C 1
ATOM 2992 O O . ILE A 1 235 ? 44.099 -36.362 5.499 1.00 28.08 235 ILE A O 1
ATOM 3008 N N . GLU A 1 236 ? 46.021 -37.497 5.732 1.00 27.20 236 GLU A N 1
ATOM 3009 C CA . GLU A 1 236 ? 45.860 -38.127 4.410 1.00 31.74 236 GLU A CA 1
ATOM 3010 C C . GLU A 1 236 ? 44.594 -38.945 4.355 1.00 28.79 236 GLU A C 1
ATOM 3011 O O . GLU A 1 236 ? 43.829 -38.882 3.378 1.00 33.35 236 GLU A O 1
ATOM 3023 N N . SER A 1 237 ? 44.364 -39.708 5.416 1.00 28.97 237 SER A N 1
ATOM 3024 C CA . SER A 1 237 ? 43.170 -40.508 5.524 1.00 24.36 237 SER A CA 1
ATOM 3025 C C . SER A 1 237 ? 41.940 -39.630 5.518 1.00 23.13 237 SER A C 1
ATOM 3026 O O . SER A 1 237 ? 40.949 -39.967 4.921 1.00 29.77 237 SER A O 1
ATOM 3034 N N . ALA A 1 238 ? 41.983 -38.483 6.171 1.00 26.98 238 ALA A N 1
ATOM 3035 C CA . ALA A 1 238 ? 40.804 -37.615 6.126 1.00 28.63 238 ALA A CA 1
ATOM 3036 C C . ALA A 1 238 ? 40.615 -36.998 4.716 1.00 24.99 238 ALA A C 1
ATOM 3037 O O . ALA A 1 238 ? 39.482 -36.756 4.313 1.00 29.52 238 ALA A O 1
ATOM 3044 N N . LEU A 1 239 ? 41.686 -36.775 3.958 1.00 22.45 239 LEU A N 1
ATOM 3045 C CA . LEU A 1 239 ? 41.525 -36.367 2.549 1.00 24.53 239 LEU A CA 1
ATOM 3046 C C . LEU A 1 239 ? 41.083 -37.490 1.610 1.00 24.88 239 LEU A C 1
ATOM 3047 O O . LEU A 1 239 ? 40.160 -37.293 0.806 1.00 26.12 239 LEU A O 1
ATOM 3063 N N . LYS A 1 240 ? 41.718 -38.659 1.688 1.00 24.66 240 LYS A N 1
ATOM 3064 C CA . LYS A 1 240 ? 41.347 -39.755 0.788 1.00 22.29 240 LYS A CA 1
ATOM 3065 C C . LYS A 1 240 ? 39.917 -40.205 1.055 1.00 26.88 240 LYS A C 1
ATOM 3066 O O . LYS A 1 240 ? 39.231 -40.732 0.178 1.00 27.56 240 LYS A O 1
ATOM 3085 N N . ALA A 1 241 ? 39.443 -39.977 2.272 1.00 27.73 241 ALA A N 1
ATOM 3086 C CA . ALA A 1 241 ? 38.082 -40.351 2.613 1.00 23.78 241 ALA A CA 1
ATOM 3087 C C . ALA A 1 241 ? 37.075 -39.525 1.825 1.00 24.24 241 ALA A C 1
ATOM 3088 O O .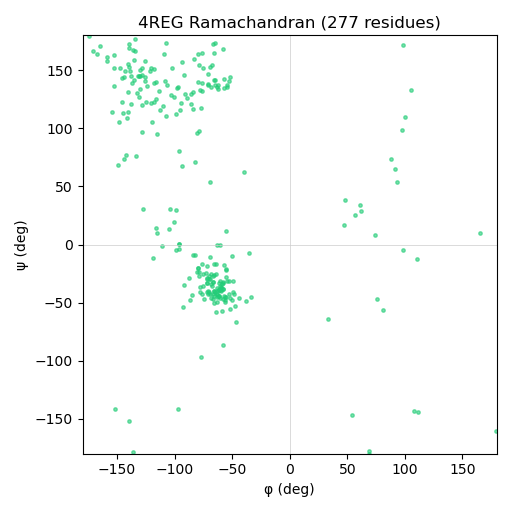 ALA A 1 241 ? 35.888 -39.874 1.768 1.00 25.76 241 ALA A O 1
ATOM 3095 N N . LEU A 1 242 ? 37.534 -38.416 1.248 1.00 25.93 242 LEU A N 1
ATOM 3096 C CA . LEU A 1 242 ? 36.678 -37.619 0.377 1.00 26.48 242 LEU A CA 1
ATOM 3097 C C . LEU A 1 242 ? 36.138 -38.411 -0.821 1.00 29.76 242 LEU A C 1
ATOM 3098 O O . LEU A 1 242 ? 34.998 -38.187 -1.259 1.00 29.99 242 LEU A O 1
ATOM 3114 N N . ILE A 1 243 ? 36.934 -39.343 -1.348 1.00 30.79 243 ILE A N 1
ATOM 3115 C CA . ILE A 1 243 ? 36.499 -40.132 -2.506 1.00 26.84 243 ILE A CA 1
ATOM 3116 C C . ILE A 1 243 ? 35.212 -40.889 -2.201 1.00 26.50 243 ILE A C 1
ATOM 3117 O O . ILE A 1 243 ? 34.211 -40.688 -2.887 1.00 28.49 243 ILE A O 1
ATOM 3133 N N . PRO A 1 244 ? 35.204 -41.739 -1.146 1.00 29.78 244 PRO A N 1
ATOM 3134 C CA . PRO A 1 244 ? 33.913 -42.391 -0.897 1.00 32.12 244 PRO A CA 1
ATOM 3135 C C . PRO A 1 244 ? 32.852 -41.436 -0.333 1.00 35.60 244 PRO A C 1
ATOM 3136 O O . PRO A 1 244 ? 31.692 -41.683 -0.604 1.00 39.25 244 PRO A O 1
ATOM 3147 N N . MET A 1 245 ? 33.222 -40.388 0.412 1.00 32.65 245 MET A N 1
ATOM 3148 C CA . MET A 1 245 ? 32.241 -39.382 0.826 1.00 30.22 245 MET A CA 1
ATOM 3149 C C . MET A 1 245 ? 31.455 -38.840 -0.372 1.00 37.02 245 MET A C 1
ATOM 3150 O O . MET A 1 245 ? 30.279 -38.511 -0.223 1.00 33.48 245 MET A O 1
ATOM 3164 N N . LEU A 1 246 ? 32.085 -38.775 -1.552 1.00 34.08 246 LEU A N 1
ATOM 3165 C CA . LEU A 1 246 ? 31.445 -38.161 -2.723 1.00 42.07 246 LEU A CA 1
ATOM 3166 C C . LEU A 1 246 ? 31.049 -39.092 -3.867 1.00 46.96 246 LEU A C 1
ATOM 3167 O O . LEU A 1 246 ? 30.486 -38.638 -4.868 1.00 41.87 246 LEU A O 1
ATOM 3183 N N . SER A 1 247 ? 31.335 -40.379 -3.721 1.00 45.79 247 SER A N 1
ATOM 3184 C CA . SER A 1 247 ? 31.169 -41.336 -4.818 1.00 46.10 247 SER A CA 1
ATOM 3185 C C . SER A 1 247 ? 29.731 -41.632 -5.269 1.00 43.08 247 SER A C 1
ATOM 3186 O O . SER A 1 247 ? 29.489 -41.805 -6.459 1.00 43.29 247 SER A O 1
ATOM 3194 N N . GLY A 1 248 ? 28.795 -41.659 -4.322 1.00 48.96 248 GLY A N 1
ATOM 3195 C CA . GLY A 1 248 ? 27.557 -42.425 -4.446 1.00 54.91 248 GLY A CA 1
ATOM 3196 C C . GLY A 1 248 ? 27.651 -43.627 -3.496 1.00 70.03 248 GLY A C 1
ATOM 3197 O O . GLY A 1 248 ? 28.213 -43.511 -2.397 1.00 71.66 248 GLY A O 1
ATOM 3201 N N . TYR A 1 249 ? 27.130 -44.783 -3.894 1.00 89.64 249 TYR A N 1
ATOM 3202 C CA . TYR A 1 249 ? 27.186 -45.989 -3.045 1.00 84.83 249 TYR A CA 1
ATOM 3203 C C . TYR A 1 249 ? 26.464 -45.787 -1.710 1.00 80.13 249 TYR A C 1
ATOM 3204 O O . TYR A 1 249 ? 27.052 -45.316 -0.735 1.00 75.91 249 TYR A O 1
ATOM 3213 N N . VAL A 1 260 ? 20.615 -40.624 -5.831 1.00 61.35 260 VAL A N 1
ATOM 3214 C CA . VAL A 1 260 ? 21.711 -41.098 -5.014 1.00 65.53 260 VAL A CA 1
ATOM 3215 C C . VAL A 1 260 ? 22.994 -41.101 -5.781 1.00 55.42 260 VAL A C 1
ATOM 3216 O O . VAL A 1 260 ? 23.662 -42.124 -5.913 1.00 64.92 260 VAL A O 1
ATOM 3228 N N . PHE A 1 261 ? 23.267 -39.933 -6.327 1.00 54.69 261 PHE A N 1
ATOM 3229 C CA . PHE A 1 261 ? 24.583 -39.307 -6.336 1.00 51.71 261 PHE A CA 1
ATOM 3230 C C . PHE A 1 261 ? 25.417 -39.458 -7.511 1.00 41.40 261 PHE A C 1
ATOM 3231 O O . PHE A 1 261 ? 26.169 -40.426 -7.626 1.00 42.87 261 PHE A O 1
ATOM 3247 N N . LYS A 1 262 ? 25.369 -38.427 -8.323 1.00 39.40 262 LYS A N 1
ATOM 3248 C CA . LYS A 1 262 ? 26.477 -38.097 -9.167 1.00 43.94 262 LYS A CA 1
ATOM 3249 C C . LYS A 1 262 ? 26.927 -36.700 -8.712 1.00 40.54 262 LYS A C 1
ATOM 3250 O O . LYS A 1 262 ? 26.103 -35.851 -8.388 1.00 39.17 262 LYS A O 1
ATOM 3269 N N . VAL A 1 263 ? 28.225 -36.482 -8.644 1.00 39.90 263 VAL A N 1
ATOM 3270 C CA . VAL A 1 263 ? 28.778 -35.152 -8.477 1.00 36.83 263 VAL A CA 1
ATOM 3271 C C . VAL A 1 263 ? 28.871 -34.513 -9.866 1.00 39.97 263 VAL A C 1
ATOM 3272 O O . VAL A 1 263 ? 29.602 -34.980 -10.736 1.00 39.55 263 VAL A O 1
ATOM 3285 N N . GLU A 1 264 ? 28.119 -33.441 -10.043 1.00 33.28 264 GLU A N 1
ATOM 3286 C CA . GLU A 1 264 ? 28.058 -32.711 -11.281 1.00 30.50 264 GLU A CA 1
ATOM 3287 C C . GLU A 1 264 ? 29.147 -31.648 -11.399 1.00 33.48 264 GLU A C 1
ATOM 3288 O O . GLU A 1 264 ? 29.819 -31.552 -12.429 1.00 33.86 264 GLU A O 1
ATOM 3300 N N . GLU A 1 265 ? 29.309 -30.852 -10.348 1.00 33.66 265 GLU A N 1
ATOM 3301 C CA . GLU A 1 265 ? 30.303 -29.786 -10.328 1.00 34.10 265 GLU A CA 1
ATOM 3302 C C . GLU A 1 265 ? 30.766 -29.477 -8.902 1.00 31.03 265 GLU A C 1
ATOM 3303 O O . GLU A 1 265 ? 30.017 -29.636 -7.948 1.00 31.41 265 GLU A O 1
ATOM 3315 N N . LEU A 1 266 ? 31.993 -29.005 -8.763 1.00 28.95 266 LEU A N 1
ATOM 3316 C CA . LEU A 1 266 ? 32.374 -28.378 -7.521 1.00 28.03 266 LEU A CA 1
ATOM 3317 C C . LEU A 1 266 ? 33.587 -27.433 -7.596 1.00 31.87 266 LEU A C 1
ATOM 3318 O O . LEU A 1 266 ? 34.405 -27.467 -8.522 1.00 27.62 266 LEU A O 1
ATOM 3334 N N . VAL A 1 267 ? 33.661 -26.589 -6.566 1.00 28.46 267 VAL A N 1
ATOM 3335 C CA . VAL A 1 267 ? 34.799 -25.760 -6.275 1.00 24.10 267 VAL A CA 1
ATOM 3336 C C . VAL A 1 267 ? 35.444 -26.210 -4.951 1.00 26.67 267 VAL A C 1
ATOM 3337 O O . VAL A 1 267 ? 34.763 -26.396 -3.941 1.00 21.66 267 VAL A O 1
ATOM 3350 N N . ALA A 1 268 ? 36.755 -26.366 -4.936 1.00 26.36 268 ALA A N 1
ATOM 3351 C CA . ALA A 1 268 ? 37.427 -26.694 -3.693 1.00 32.35 268 ALA A CA 1
ATOM 3352 C C . ALA A 1 268 ? 38.604 -25.764 -3.453 1.00 31.43 268 ALA A C 1
ATOM 3353 O O . ALA A 1 268 ? 39.339 -25.466 -4.392 1.00 30.32 268 ALA A O 1
ATOM 3360 N N . ILE A 1 269 ? 38.882 -25.417 -2.191 1.00 28.32 269 ILE A N 1
ATOM 3361 C CA . ILE A 1 269 ? 40.021 -24.568 -1.801 1.00 28.92 269 ILE A CA 1
ATOM 3362 C C . ILE A 1 269 ? 40.898 -24.991 -0.588 1.00 31.08 269 ILE A C 1
ATOM 3363 O O . ILE A 1 269 ? 40.527 -25.848 0.106 1.00 26.92 269 ILE A O 1
ATOM 3379 N N . ALA A 1 270 ? 42.049 -24.393 -0.408 1.00 39.16 270 ALA A N 1
ATOM 3380 C CA . ALA A 1 270 ? 43.130 -24.930 0.411 1.00 40.80 270 ALA A CA 1
ATOM 3381 C C . ALA A 1 270 ? 43.052 -24.831 1.979 1.00 57.20 270 ALA A C 1
ATOM 3382 O O . ALA A 1 270 ? 42.405 -25.659 2.699 1.00 78.18 270 ALA A O 1
ATOM 3389 N N . SER A 1 271 ? 43.706 -23.795 2.486 1.00 58.47 271 SER A N 1
ATOM 3390 C CA . SER A 1 271 ? 44.295 -23.724 3.783 1.00 61.55 271 SER A CA 1
ATOM 3391 C C . SER A 1 271 ? 44.713 -22.296 3.777 1.00 70.85 271 SER A C 1
ATOM 3392 O O . SER A 1 271 ? 44.469 -21.653 2.787 1.00 65.02 271 SER A O 1
ATOM 3399 N N . GLU A 1 272 ? 45.314 -21.767 4.835 1.00 96.30 272 GLU A N 1
ATOM 3400 C CA . GLU A 1 272 ? 45.794 -22.529 5.954 1.00 89.30 272 GLU A CA 1
ATOM 3401 C C . GLU A 1 272 ? 45.298 -22.015 7.250 1.00 121.59 272 GLU A C 1
ATOM 3402 O O . GLU A 1 272 ? 45.948 -22.149 8.255 1.00 122.79 272 GLU A O 1
ATOM 3409 N N . GLY A 1 273 ? 44.120 -21.450 7.232 1.00 173.79 273 GLY A N 1
ATOM 3410 C CA . GLY A 1 273 ? 43.528 -20.964 8.431 1.00 95.84 273 GLY A CA 1
ATOM 3411 C C . GLY A 1 273 ? 42.168 -20.826 7.916 1.00 78.44 273 GLY A C 1
ATOM 3412 O O . GLY A 1 273 ? 42.015 -20.863 6.714 1.00 73.66 273 GLY A O 1
ATOM 3415 N N . PRO A 1 274 ? 41.143 -20.548 8.830 1.00 98.68 274 PRO A N 1
ATOM 3416 C CA . PRO A 1 274 ? 39.798 -20.657 8.233 1.00 109.65 274 PRO A CA 1
ATOM 3417 C C . PRO A 1 274 ? 39.537 -19.822 6.986 1.00 88.97 274 PRO A C 1
ATOM 3418 O O . PRO A 1 274 ? 38.374 -19.683 6.599 1.00 92.46 274 PRO A O 1
ATOM 3429 N N . ILE A 1 275 ? 40.589 -19.251 6.393 1.00 96.64 275 ILE A N 1
ATOM 3430 C CA . ILE A 1 275 ? 40.661 -18.861 5.010 1.00 73.70 275 ILE A CA 1
ATOM 3431 C C . ILE A 1 275 ? 39.474 -17.991 4.813 1.00 62.54 275 ILE A C 1
ATOM 3432 O O . ILE A 1 275 ? 39.043 -17.367 5.762 1.00 66.26 275 ILE A O 1
ATOM 3447 N N . PRO A 1 276 ? 38.862 -17.991 3.679 1.00 42.40 276 PRO A N 1
ATOM 3448 C CA . PRO A 1 276 ? 37.428 -17.745 3.801 1.00 38.70 276 PRO A CA 1
ATOM 3449 C C . PRO A 1 276 ? 36.541 -18.947 3.528 1.00 34.12 276 PRO A C 1
ATOM 3450 O O . PRO A 1 276 ? 36.947 -19.987 2.987 1.00 39.40 276 PRO A O 1
ATOM 3461 N N . ALA A 1 277 ? 35.313 -18.792 3.972 1.00 27.27 277 ALA A N 1
ATOM 3462 C CA . ALA A 1 277 ? 34.292 -19.780 3.798 1.00 29.17 277 ALA A CA 1
ATOM 3463 C C . ALA A 1 277 ? 33.765 -19.679 2.364 1.00 32.37 277 ALA A C 1
ATOM 3464 O O . ALA A 1 277 ? 33.871 -18.606 1.743 1.00 34.60 277 ALA A O 1
ATOM 3471 N N . LEU A 1 278 ? 33.230 -20.776 1.832 1.00 25.04 278 LEU A N 1
ATOM 3472 C CA . LEU A 1 278 ? 32.583 -20.746 0.504 1.00 26.87 278 LEU A CA 1
ATOM 3473 C C . LEU A 1 278 ? 31.084 -20.521 0.566 1.00 21.54 278 LEU A C 1
ATOM 3474 O O . LEU A 1 278 ? 30.438 -20.786 1.571 1.00 33.98 278 LEU A O 1
ATOM 3490 N N . VAL A 1 279 ? 30.527 -20.026 -0.522 1.00 25.82 279 VAL A N 1
ATOM 3491 C CA . VAL A 1 279 ? 29.070 -19.973 -0.692 1.00 24.62 279 VAL A CA 1
ATOM 3492 C C . VAL A 1 279 ? 28.580 -21.361 -1.078 1.00 22.78 279 VAL A C 1
ATOM 3493 O O . VAL A 1 279 ? 29.162 -22.024 -1.936 1.00 21.23 279 VAL A O 1
ATOM 3506 N N . HIS A 1 280 ? 27.520 -21.782 -0.405 1.00 25.07 280 HIS A N 1
ATOM 3507 C CA . HIS A 1 280 ? 26.833 -23.048 -0.626 1.00 21.71 280 HIS A CA 1
ATOM 3508 C C . HIS A 1 280 ? 26.328 -23.227 -2.065 1.00 25.01 280 HIS A C 1
ATOM 3509 O O . HIS A 1 280 ? 25.715 -22.317 -2.618 1.00 22.02 280 HIS A O 1
ATOM 3522 N N . GLY A 1 281 ? 26.556 -24.419 -2.629 1.00 24.42 281 GLY A N 1
ATOM 3523 C CA . GLY A 1 281 ? 26.172 -24.752 -3.988 1.00 25.21 281 GLY A CA 1
ATOM 3524 C C . GLY A 1 281 ? 24.701 -24.553 -4.295 1.00 27.91 281 GLY A C 1
ATOM 3525 O O . GLY A 1 281 ? 24.317 -24.444 -5.450 1.00 28.65 281 GLY A O 1
ATOM 3529 N N . PHE A 1 282 ? 23.876 -24.553 -3.255 1.00 25.71 282 PHE A N 1
ATOM 3530 C CA . PHE A 1 282 ? 22.479 -24.126 -3.354 1.00 29.20 282 PHE A CA 1
ATOM 3531 C C . PHE A 1 282 ? 22.228 -22.855 -4.164 1.00 25.95 282 PHE A C 1
ATOM 3532 O O . PHE A 1 282 ? 21.301 -22.806 -4.961 1.00 28.16 282 PHE A O 1
ATOM 3549 N N . TYR A 1 283 ? 23.020 -21.814 -3.934 1.00 27.05 283 TYR A N 1
ATOM 3550 C CA . TYR A 1 283 ? 22.756 -20.495 -4.562 1.00 31.73 283 TYR A CA 1
ATOM 3551 C C . TYR A 1 283 ? 23.043 -20.528 -6.034 1.00 22.10 283 TYR A C 1
ATOM 3552 O O . TYR A 1 283 ? 24.031 -21.158 -6.463 1.00 23.28 283 TYR A O 1
ATOM 3570 N N . GLU A 1 284 ? 22.148 -19.901 -6.800 1.00 22.91 284 GLU A N 1
ATOM 3571 C CA . GLU A 1 284 ? 22.197 -19.950 -8.275 1.00 31.01 284 GLU A CA 1
ATOM 3572 C C . GLU A 1 284 ? 23.497 -19.292 -8.685 1.00 29.82 284 GLU A C 1
ATOM 3573 O O . GLU A 1 284 ? 24.231 -19.708 -9.565 1.00 34.26 284 GLU A O 1
ATOM 3585 N N . ASP A 1 285 ? 23.745 -18.282 -7.892 1.00 33.23 285 ASP A N 1
ATOM 3586 C CA . ASP A 1 285 ? 24.951 -17.524 -7.662 1.00 34.41 285 ASP A CA 1
ATOM 3587 C C . ASP A 1 285 ? 26.326 -18.152 -7.379 1.00 32.69 285 ASP A C 1
ATOM 3588 O O . ASP A 1 285 ? 27.371 -17.544 -7.644 1.00 29.51 285 ASP A O 1
ATOM 3597 N N . TYR A 1 286 ? 26.338 -19.301 -6.731 1.00 25.75 286 TYR A N 1
ATOM 3598 C CA . TYR A 1 286 ? 27.481 -19.636 -5.922 1.00 23.52 286 TYR A CA 1
ATOM 3599 C C . TYR A 1 286 ? 28.840 -19.604 -6.623 1.00 17.75 286 TYR A C 1
ATOM 3600 O O . TYR A 1 286 ? 29.835 -19.291 -5.986 1.00 19.39 286 TYR A O 1
ATOM 3618 N N . ILE A 1 287 ? 28.909 -19.906 -7.904 1.00 19.79 287 ILE A N 1
ATOM 3619 C CA . ILE A 1 287 ? 30.198 -19.930 -8.597 1.00 23.23 287 ILE A CA 1
ATOM 3620 C C . ILE A 1 287 ? 30.763 -18.533 -8.704 1.00 23.21 287 ILE A C 1
ATOM 3621 O O . ILE A 1 287 ? 31.917 -18.313 -8.391 1.00 23.61 287 ILE A O 1
ATOM 3637 N N . GLU A 1 288 ? 29.932 -17.583 -9.106 1.00 24.67 288 GLU A N 1
ATOM 3638 C CA . GLU A 1 288 ? 30.361 -16.207 -9.216 1.00 25.82 288 GLU A CA 1
ATOM 3639 C C . GLU A 1 288 ? 30.688 -15.648 -7.831 1.00 27.29 288 GLU A C 1
ATOM 3640 O O . GLU A 1 288 ? 31.677 -14.930 -7.671 1.00 24.82 288 GLU A O 1
ATOM 3652 N N . ALA A 1 289 ? 29.871 -16.010 -6.835 1.00 24.08 289 ALA A N 1
ATOM 3653 C CA . ALA A 1 289 ? 30.115 -15.626 -5.445 1.00 20.35 289 ALA A CA 1
ATOM 3654 C C . ALA A 1 289 ? 31.420 -16.167 -4.969 1.00 25.79 289 ALA A C 1
ATOM 3655 O O . ALA A 1 289 ? 32.125 -15.482 -4.227 1.00 24.30 289 ALA A O 1
ATOM 3662 N N . ASN A 1 290 ? 31.796 -17.365 -5.412 1.00 21.28 290 ASN A N 1
ATOM 3663 C CA . ASN A 1 290 ? 33.034 -17.900 -4.870 1.00 27.46 290 ASN A CA 1
ATOM 3664 C C . ASN A 1 290 ? 34.201 -17.287 -5.600 1.00 28.99 290 ASN A C 1
ATOM 3665 O O . ASN A 1 290 ? 35.323 -17.191 -5.055 1.00 25.39 290 ASN A O 1
ATOM 3676 N N . ARG A 1 291 ? 33.946 -16.828 -6.818 1.00 24.41 291 ARG A N 1
ATOM 3677 C CA . ARG A 1 291 ? 35.018 -16.164 -7.536 1.00 33.94 291 ARG A CA 1
ATOM 3678 C C . ARG A 1 291 ? 35.409 -14.904 -6.757 1.00 27.61 291 ARG A C 1
ATOM 3679 O O . ARG A 1 291 ? 36.581 -14.644 -6.522 1.00 24.07 291 ARG A O 1
ATOM 3700 N N . SER A 1 292 ? 34.415 -14.157 -6.316 1.00 27.30 292 SER A N 1
ATOM 3701 C CA . SER A 1 292 ? 34.663 -12.866 -5.694 1.00 23.46 292 SER A CA 1
ATOM 3702 C C . SER A 1 292 ? 35.385 -13.042 -4.377 1.00 29.10 292 SER A C 1
ATOM 3703 O O . SER A 1 292 ? 36.363 -12.325 -4.094 1.00 27.87 292 SER A O 1
ATOM 3711 N N . ILE A 1 293 ? 34.875 -13.983 -3.570 1.00 27.29 293 ILE A N 1
ATOM 37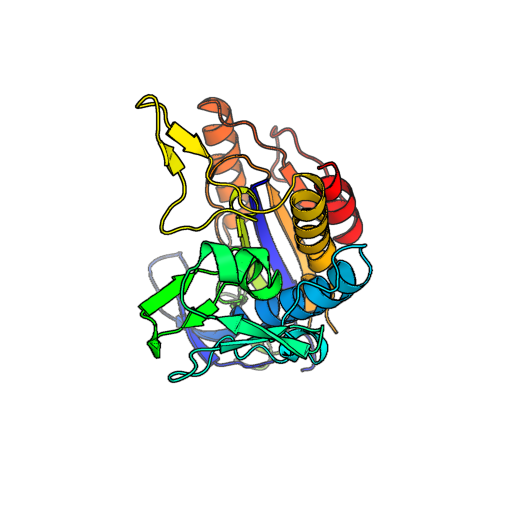12 C CA . ILE A 1 293 ? 35.463 -14.312 -2.270 1.00 27.12 293 ILE A CA 1
ATOM 3713 C C . ILE A 1 293 ? 36.927 -14.666 -2.445 1.00 22.87 293 ILE A C 1
ATOM 3714 O O . ILE A 1 293 ? 37.802 -14.202 -1.708 1.00 24.35 293 ILE A O 1
ATOM 3730 N N . ILE A 1 294 ? 37.195 -15.468 -3.447 1.00 21.64 294 ILE A N 1
ATOM 3731 C CA . ILE A 1 294 ? 38.548 -15.934 -3.648 1.00 28.37 294 ILE A CA 1
ATOM 3732 C C . ILE A 1 294 ? 39.456 -14.793 -4.107 1.00 30.97 294 ILE A C 1
ATOM 3733 O O . ILE A 1 294 ? 40.577 -14.682 -3.601 1.00 27.16 294 ILE A O 1
ATOM 3749 N N . LYS A 1 295 ? 39.014 -13.930 -5.029 1.00 30.72 295 LYS A N 1
ATOM 3750 C CA . LYS A 1 295 ? 40.003 -13.004 -5.566 1.00 37.12 295 LYS A CA 1
ATOM 3751 C C . LYS A 1 295 ? 40.211 -11.868 -4.542 1.00 31.65 295 LYS A C 1
ATOM 3752 O O . LYS A 1 295 ? 41.318 -11.350 -4.435 1.00 27.64 295 LYS A O 1
ATOM 3771 N N . ASN A 1 296 ? 39.189 -11.584 -3.734 1.00 24.81 296 ASN A N 1
ATOM 3772 C CA . ASN A 1 296 ? 39.329 -10.722 -2.558 1.00 31.90 296 ASN A CA 1
ATOM 3773 C C . ASN A 1 296 ? 40.233 -11.250 -1.449 1.00 39.26 296 ASN A C 1
ATOM 3774 O O . ASN A 1 296 ? 40.981 -10.466 -0.820 1.00 33.09 296 ASN A O 1
ATOM 3785 N N . ALA A 1 297 ? 40.135 -12.552 -1.167 1.00 34.58 297 ALA A N 1
ATOM 3786 C CA . ALA A 1 297 ? 40.923 -13.137 -0.096 1.00 32.56 297 ALA A CA 1
ATOM 3787 C C . ALA A 1 297 ? 42.374 -13.203 -0.553 1.00 33.27 297 ALA A C 1
ATOM 3788 O O . ALA A 1 297 ? 43.294 -12.919 0.214 1.00 29.29 297 ALA A O 1
ATOM 3795 N N . ARG A 1 298 ? 42.576 -13.574 -1.813 1.00 28.43 298 ARG A N 1
ATOM 3796 C CA . ARG A 1 298 ? 43.896 -13.454 -2.402 1.00 30.09 298 ARG A CA 1
ATOM 3797 C C . ARG A 1 298 ? 44.423 -12.004 -2.341 1.00 36.57 298 ARG A C 1
ATOM 3798 O O . ARG A 1 298 ? 45.567 -11.782 -1.969 1.00 42.76 298 ARG A O 1
ATOM 3819 N N . ALA A 1 299 ? 43.591 -11.018 -2.658 1.00 32.61 299 ALA A N 1
ATOM 3820 C CA . ALA A 1 299 ? 44.063 -9.645 -2.703 1.00 35.67 299 ALA A CA 1
ATOM 3821 C C . ALA A 1 299 ? 44.565 -9.214 -1.303 1.00 38.64 299 ALA A C 1
ATOM 3822 O O . ALA A 1 299 ? 45.572 -8.529 -1.170 1.00 37.27 299 ALA A O 1
ATOM 3829 N N . LEU A 1 300 ? 43.844 -9.647 -0.280 1.00 37.29 300 LEU A N 1
ATOM 3830 C CA . LEU A 1 300 ? 44.167 -9.366 1.107 1.00 39.32 300 LEU A CA 1
ATOM 3831 C C . LEU A 1 300 ? 45.443 -10.076 1.599 1.00 40.09 300 LEU A C 1
ATOM 3832 O O . LEU A 1 300 ? 45.946 -9.727 2.660 1.00 41.64 300 LEU A O 1
ATOM 3848 N N . GLY A 1 301 ? 45.985 -11.019 0.829 1.00 32.27 301 GLY A N 1
ATOM 3849 C CA . GLY A 1 301 ? 47.150 -11.779 1.271 1.00 31.15 301 GLY A CA 1
ATOM 3850 C C . GLY A 1 301 ? 46.974 -13.261 1.613 1.00 27.74 301 GLY A C 1
ATOM 38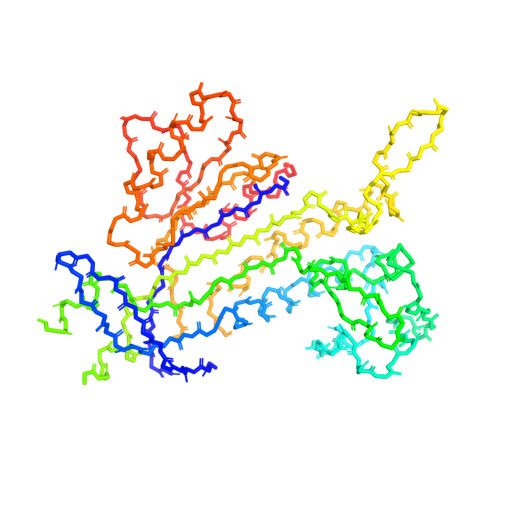51 O O . GLY A 1 301 ? 47.965 -13.959 1.729 1.00 31.99 301 GLY A O 1
ATOM 3855 N N . PHE A 1 302 ? 45.751 -13.767 1.749 1.00 37.39 302 PHE A N 1
ATOM 3856 C CA . PHE A 1 302 ? 45.566 -15.205 2.004 1.00 42.02 302 PHE A CA 1
ATOM 3857 C C . PHE A 1 302 ? 46.089 -16.055 0.846 1.00 44.71 302 PHE A C 1
ATOM 3858 O O . PHE A 1 302 ? 45.868 -15.746 -0.331 1.00 41.05 302 PHE A O 1
ATOM 3875 N N . ASN A 1 303 ? 46.811 -17.111 1.215 1.00 46.76 303 ASN A N 1
ATOM 3876 C CA . ASN A 1 303 ? 47.352 -18.078 0.278 1.00 48.89 303 ASN A CA 1
ATOM 3877 C C . ASN A 1 303 ? 46.405 -19.280 0.123 1.00 52.95 303 ASN A C 1
ATOM 3878 O O . ASN A 1 303 ? 46.045 -19.962 1.102 1.00 49.86 303 ASN A O 1
ATOM 3889 N N . ILE A 1 304 ? 45.986 -19.505 -1.118 1.00 50.14 304 ILE A N 1
ATOM 3890 C CA . ILE A 1 304 ? 44.854 -20.357 -1.419 1.00 38.73 304 ILE A CA 1
ATOM 3891 C C . ILE A 1 304 ? 45.058 -21.118 -2.715 1.00 41.43 304 ILE A C 1
ATOM 3892 O O . ILE A 1 304 ? 45.115 -20.512 -3.772 1.00 47.96 304 ILE A O 1
ATOM 3908 N N . GLU A 1 305 ? 45.187 -22.441 -2.626 1.00 42.75 305 GLU A N 1
ATOM 3909 C CA . GLU A 1 305 ? 45.007 -23.325 -3.772 1.00 39.21 305 GLU A CA 1
ATOM 3910 C C . GLU A 1 305 ? 43.517 -23.505 -4.115 1.00 37.24 305 GLU A C 1
ATOM 3911 O O . GLU A 1 305 ? 42.660 -23.674 -3.244 1.00 32.15 305 GLU A O 1
ATOM 3923 N N . VAL A 1 306 ? 43.235 -23.492 -5.405 1.00 32.81 306 VAL A N 1
ATOM 3924 C CA . VAL A 1 306 ? 41.889 -23.583 -5.925 1.00 32.79 306 VAL A CA 1
ATOM 3925 C C . VAL A 1 306 ? 41.808 -24.719 -6.923 1.00 28.88 306 VAL A C 1
ATOM 3926 O O . VAL A 1 306 ? 42.730 -24.924 -7.710 1.00 34.94 306 VAL A O 1
ATOM 3939 N N . PHE A 1 307 ? 40.713 -25.453 -6.892 1.00 24.81 307 PHE A N 1
ATOM 3940 C CA . PHE A 1 307 ? 40.516 -26.564 -7.810 1.00 29.26 307 PHE A CA 1
ATOM 3941 C C . PHE A 1 307 ? 39.107 -26.517 -8.251 1.00 28.58 307 PHE A C 1
ATOM 3942 O O . PHE A 1 307 ? 38.250 -26.108 -7.479 1.00 27.95 307 PHE A O 1
ATOM 3959 N N . THR A 1 308 ? 38.852 -26.964 -9.470 1.00 26.76 308 THR A N 1
ATOM 3960 C CA . THR A 1 308 ? 37.514 -26.882 -10.006 1.00 28.93 308 THR A CA 1
ATOM 3961 C C . THR A 1 308 ? 37.200 -28.140 -10.761 1.00 31.10 308 THR A C 1
ATOM 3962 O O . THR A 1 308 ? 38.097 -28.807 -11.266 1.00 29.99 308 THR A O 1
ATOM 3973 N N . TYR A 1 309 ? 35.909 -28.459 -10.813 1.00 28.68 309 TYR A N 1
ATOM 3974 C CA . TYR A 1 309 ? 35.410 -29.635 -11.494 1.00 28.85 309 TYR A CA 1
ATOM 3975 C C . TYR A 1 309 ? 34.136 -29.206 -12.184 1.00 28.65 309 TYR A C 1
ATOM 3976 O O . TYR A 1 309 ? 33.144 -28.821 -11.509 1.00 25.17 309 TYR A O 1
ATOM 3994 N N . ASN A 1 310 ? 34.188 -29.221 -13.528 1.00 25.15 310 ASN A N 1
ATOM 3995 C CA . ASN A 1 310 ? 33.128 -28.674 -14.400 1.00 25.08 310 ASN A CA 1
ATOM 3996 C C . ASN A 1 310 ? 32.590 -27.282 -14.084 1.00 28.94 310 ASN A C 1
ATOM 3997 O O . ASN A 1 310 ? 31.397 -27.020 -14.263 1.00 29.15 310 ASN A O 1
ATOM 4008 N N . VAL A 1 311 ? 33.461 -26.395 -13.676 1.00 26.73 311 VAL A N 1
ATOM 4009 C CA . VAL A 1 311 ? 33.077 -25.043 -13.397 1.00 41.03 311 VAL A CA 1
ATOM 4010 C C . VAL A 1 311 ? 34.181 -24.100 -13.823 1.00 36.70 311 VAL A C 1
ATOM 4011 O O . VAL A 1 311 ? 35.322 -24.450 -13.821 1.00 30.44 311 VAL A O 1
ATOM 4024 N N . ASP A 1 312 ? 33.814 -22.901 -14.220 1.00 41.21 312 ASP A N 1
ATOM 4025 C CA . ASP A 1 312 ? 34.779 -21.975 -14.761 1.00 49.09 312 ASP A CA 1
ATOM 4026 C C . ASP A 1 312 ? 35.449 -21.002 -13.810 1.00 53.75 312 ASP A C 1
ATOM 4027 O O . ASP A 1 312 ? 36.657 -20.967 -13.789 1.00 60.05 312 ASP A O 1
ATOM 4036 N N . LEU A 1 313 ? 34.727 -20.237 -13.037 1.00 28.72 313 LEU A N 1
ATOM 4037 C CA . LEU A 1 313 ? 35.364 -19.395 -12.024 1.00 54.40 313 LEU A CA 1
ATOM 4038 C C . LEU A 1 313 ? 36.027 -18.183 -12.634 1.00 58.33 313 LEU A C 1
ATOM 4039 O O . LEU A 1 313 ? 35.849 -17.097 -12.166 1.00 55.49 313 LEU A O 1
ATOM 4055 N N . GLY A 1 314 ? 36.785 -18.380 -13.693 1.00 66.75 314 GLY A N 1
ATOM 4056 C CA . GLY A 1 314 ? 36.984 -17.355 -14.670 1.00 63.76 314 GLY A CA 1
ATOM 4057 C C . GLY A 1 314 ? 38.306 -16.690 -14.859 1.00 68.47 314 GLY A C 1
ATOM 4058 O O . GLY A 1 314 ? 39.364 -17.284 -14.722 1.00 54.38 314 GLY A O 1
ATOM 4062 N N . GLU A 1 315 ? 38.186 -15.399 -15.167 1.00 78.48 315 GLU A N 1
ATOM 4063 C CA . GLU A 1 315 ? 39.246 -14.553 -15.740 1.00 81.45 315 GLU A CA 1
ATOM 4064 C C . GLU A 1 315 ? 39.695 -13.383 -14.790 1.00 80.21 315 GLU A C 1
ATOM 4065 O O . GLU A 1 315 ? 39.064 -12.327 -14.778 1.00 93.28 315 GLU A O 1
ATOM 4077 N N . ASP A 1 316 ? 40.757 -13.562 -13.991 1.00 61.56 316 ASP A N 1
ATOM 4078 C CA . ASP A 1 316 ? 41.430 -14.843 -13.915 1.00 65.69 316 ASP A CA 1
ATOM 4079 C C . ASP A 1 316 ? 42.051 -15.192 -12.573 1.00 60.71 316 ASP A C 1
ATOM 4080 O O . ASP A 1 316 ? 43.095 -14.690 -12.138 1.00 57.70 316 ASP A O 1
ATOM 4089 N N . ILE A 1 317 ? 41.311 -16.100 -11.956 1.00 58.15 317 ILE A N 1
ATOM 4090 C CA . ILE A 1 317 ? 41.682 -16.828 -10.798 1.00 53.72 317 ILE A CA 1
ATOM 4091 C C . ILE A 1 317 ? 42.631 -17.873 -11.267 1.00 48.05 317 ILE A C 1
ATOM 4092 O O . ILE A 1 317 ? 42.378 -18.502 -12.264 1.00 48.86 317 ILE A O 1
ATOM 4108 N N . GLU A 1 318 ? 43.760 -18.026 -10.598 1.00 54.67 318 GLU A N 1
ATOM 4109 C CA . GLU A 1 318 ? 44.634 -19.126 -10.923 1.00 58.87 318 GLU A CA 1
ATOM 4110 C C . GLU A 1 318 ? 43.981 -20.341 -10.296 1.00 57.72 318 GLU A C 1
ATOM 4111 O O . GLU A 1 318 ? 43.810 -20.395 -9.065 1.00 56.24 318 GLU A O 1
ATOM 4123 N N . ALA A 1 319 ? 43.599 -21.301 -11.136 1.00 47.50 319 ALA A N 1
ATOM 4124 C CA . ALA A 1 319 ? 42.826 -22.444 -10.680 1.00 43.23 319 ALA A CA 1
ATOM 4125 C C . ALA A 1 319 ? 43.407 -23.707 -11.261 1.00 43.97 319 ALA A C 1
ATOM 4126 O O . ALA A 1 319 ? 44.363 -23.648 -12.010 1.00 66.49 319 ALA A O 1
ATOM 4133 N N . THR A 1 320 ? 42.856 -24.849 -10.895 1.00 43.85 320 THR A N 1
ATOM 4134 C CA . THR A 1 320 ? 43.327 -26.134 -11.384 1.00 32.41 320 THR A CA 1
ATOM 4135 C C . THR A 1 320 ? 42.134 -27.015 -11.633 1.00 38.03 320 THR A C 1
ATOM 4136 O O . THR A 1 320 ? 41.453 -27.401 -10.688 1.00 37.56 320 THR A O 1
ATOM 4147 N N . LYS A 1 321 ? 41.869 -27.246 -12.924 1.00 37.92 321 LYS A N 1
ATOM 4148 C CA . LYS A 1 321 ? 40.797 -28.100 -13.412 1.00 38.61 321 LYS A CA 1
ATOM 4149 C C . LYS A 1 321 ? 41.156 -29.527 -13.120 1.00 42.00 321 LYS A C 1
ATOM 4150 O O . LYS A 1 321 ? 42.310 -29.936 -13.305 1.00 49.68 321 LYS A O 1
ATOM 4169 N N . VAL A 1 322 ? 40.178 -30.286 -12.652 1.00 40.34 322 VAL A N 1
ATOM 4170 C CA . VAL A 1 322 ? 40.375 -31.716 -12.431 1.00 47.71 322 VAL A CA 1
ATOM 4171 C C . VAL A 1 322 ? 39.279 -32.395 -13.195 1.00 41.78 322 VAL A C 1
ATOM 4172 O O . VAL A 1 322 ? 38.241 -31.775 -13.463 1.00 37.09 322 VAL A O 1
ATOM 4185 N N . SER A 1 323 ? 39.503 -33.663 -13.528 1.00 42.60 323 SER A N 1
ATOM 4186 C CA . SER A 1 323 ? 38.548 -34.448 -14.319 1.00 48.32 323 SER A CA 1
ATOM 4187 C C . SER A 1 323 ? 37.687 -35.337 -13.439 1.00 45.48 323 SER A C 1
ATOM 4188 O O . SER A 1 323 ? 36.751 -35.971 -13.935 1.00 41.32 323 SER A O 1
ATOM 4196 N N . SER A 1 324 ? 37.998 -35.347 -12.137 1.00 44.63 324 SER A N 1
ATOM 4197 C CA . SER A 1 324 ? 37.301 -36.174 -11.153 1.00 42.55 324 SER A CA 1
ATOM 4198 C C . SER A 1 324 ? 37.676 -35.878 -9.692 1.00 36.87 324 SER A C 1
ATOM 4199 O O . SER A 1 324 ? 38.693 -35.235 -9.369 1.00 29.90 324 SER A O 1
ATOM 4207 N N . VAL A 1 325 ? 36.854 -36.420 -8.808 1.00 37.04 325 VAL A N 1
ATOM 4208 C CA . VAL A 1 325 ? 37.055 -36.276 -7.379 1.00 28.04 325 VAL A CA 1
ATOM 4209 C C . VAL A 1 325 ? 38.368 -36.921 -7.001 1.00 29.94 325 VAL A C 1
ATOM 4210 O O . VAL A 1 325 ? 39.099 -36.406 -6.160 1.00 29.64 325 VAL A O 1
ATOM 4223 N N . GLU A 1 326 ? 38.670 -38.060 -7.616 1.00 31.11 326 GLU A N 1
ATOM 4224 C CA . GLU A 1 326 ? 39.911 -38.758 -7.327 1.00 28.70 326 GLU A CA 1
ATOM 4225 C C . GLU A 1 326 ? 41.057 -37.814 -7.607 1.00 32.49 326 GLU A C 1
ATOM 4226 O O . GLU A 1 326 ? 42.079 -37.788 -6.905 1.00 34.24 326 GLU A O 1
ATOM 4238 N N . GLU A 1 327 ? 40.909 -37.034 -8.665 1.00 37.43 327 GLU A N 1
ATOM 4239 C CA . GLU A 1 327 ? 42.039 -36.254 -9.100 1.00 40.73 327 GLU A CA 1
ATOM 4240 C C . GLU A 1 327 ? 42.201 -35.077 -8.154 1.00 37.04 327 GLU A C 1
ATOM 4241 O O . GLU A 1 327 ? 43.314 -34.786 -7.726 1.00 36.95 327 GLU A O 1
ATOM 4253 N N . LEU A 1 328 ? 41.083 -34.444 -7.794 1.00 33.43 328 LEU A N 1
ATOM 4254 C CA . LEU A 1 328 ? 41.053 -33.472 -6.698 1.00 33.21 328 LEU A CA 1
ATOM 4255 C C . LEU A 1 328 ? 41.754 -33.998 -5.439 1.00 32.78 328 LEU A C 1
ATOM 4256 O O . LEU A 1 328 ? 42.644 -33.363 -4.882 1.00 26.73 328 LEU A O 1
ATOM 4272 N N . VAL A 1 329 ? 41.338 -35.177 -5.002 1.00 31.28 329 VAL A N 1
ATOM 4273 C CA . VAL A 1 329 ? 41.886 -35.754 -3.804 1.00 31.84 329 VAL A CA 1
ATOM 4274 C C . VAL A 1 329 ? 43.362 -35.983 -3.937 1.00 29.48 329 VAL A C 1
ATOM 4275 O O . VAL A 1 329 ? 44.128 -35.626 -3.023 1.00 26.60 329 VAL A O 1
ATOM 4288 N N . ALA A 1 330 ? 43.752 -36.551 -5.081 1.00 32.49 330 ALA A N 1
ATOM 4289 C CA . ALA A 1 330 ? 45.168 -36.740 -5.429 1.00 36.37 330 ALA A CA 1
ATOM 4290 C C . ALA A 1 330 ? 45.941 -35.454 -5.290 1.00 36.07 330 ALA A C 1
ATOM 4291 O O . ALA A 1 330 ? 47.039 -35.436 -4.725 1.00 35.64 330 ALA A O 1
ATOM 4298 N N . ASN A 1 331 ? 45.389 -34.382 -5.797 1.00 35.17 331 ASN A N 1
ATOM 4299 C CA . ASN A 1 331 ? 46.020 -33.093 -5.669 1.00 39.13 331 ASN A CA 1
ATOM 4300 C C . ASN A 1 331 ? 46.147 -32.612 -4.245 1.00 40.53 331 ASN A C 1
ATOM 4301 O O . ASN A 1 331 ? 47.157 -32.106 -3.876 1.00 37.21 331 ASN A O 1
ATOM 4312 N N . LEU A 1 332 ? 45.111 -32.782 -3.455 1.00 32.57 332 LEU A N 1
ATOM 4313 C CA . LEU A 1 332 ? 45.154 -32.425 -2.061 1.00 33.50 332 LEU A CA 1
ATOM 4314 C C . LEU A 1 332 ? 46.174 -33.186 -1.249 1.00 33.37 332 LEU A C 1
ATOM 4315 O O . LEU A 1 332 ? 46.865 -32.590 -0.458 1.00 28.47 332 LEU A O 1
ATOM 4331 N N . VAL A 1 333 ? 46.266 -34.491 -1.436 1.00 30.06 333 VAL A N 1
ATOM 4332 C CA . VAL A 1 333 ? 47.202 -35.258 -0.656 1.00 34.03 333 VAL A CA 1
ATOM 4333 C C . VAL A 1 333 ? 48.656 -34.881 -0.897 1.00 32.42 333 VAL A C 1
ATOM 4334 O O . VAL A 1 333 ? 49.513 -35.408 -0.287 1.00 42.54 333 VAL A O 1
ATOM 4347 N N . LYS A 1 334 ? 48.905 -33.928 -1.762 1.00 42.89 334 LYS A N 1
ATOM 4348 C CA . LYS A 1 334 ? 50.158 -33.189 -1.808 1.00 44.94 334 LYS A CA 1
ATOM 4349 C C . LYS A 1 334 ? 50.822 -32.914 -0.485 1.00 57.62 334 LYS A C 1
ATOM 4350 O O . LYS A 1 334 ? 51.873 -32.302 -0.494 1.00 55.53 334 LYS A O 1
ATOM 4369 N N . MET A 1 335 ? 50.142 -33.228 0.620 1.00 61.51 335 MET A N 1
ATOM 4370 C CA . MET A 1 335 ? 50.397 -32.632 1.952 1.00 48.22 335 MET A CA 1
ATOM 4371 C C . MET A 1 335 ? 50.624 -31.152 1.797 1.00 49.08 335 MET A C 1
ATOM 4372 O O . MET A 1 335 ? 50.177 -30.559 0.825 1.00 46.08 335 MET A O 1
#

InterPro domains:
  IPR002764 CRISPR-associated protein Cas7/Cst2/DevR, subtype I-a/Apern [TIGR02583] (2-296)
  IPR010154 CRISPR-associated protein Cas7/Cst2/DevR [PF01905] (5-290)
  IPR010154 CRISPR-associated protein Cas7/Cst2/DevR [TIGR01875] (3-272)
  IPR052681 CRISPR-associated Cas7/Cst2/DevR [PTHR37459] (1-333)

Foldseek 3Di:
DKKKKKAKKWADDDADKDWDWDDDPPPTDTDIFIWHAQVLLVLLLLLQLLVQLCVDPLSQLAFCCSVVSRPPQDDAQDQWTQTVPRDIFGPQDQLRNLQRHVSCQAQWGDHNNNPDTDHHQKDKGMKAAASVFVVVVCDCVAVNTHMIIIMMIGQLVCRQAGPVDQWDDPPNDTDGRGRYDPVSSLSSVLSSLVSVCSSQPPCVHDGDKMKMKDDDDPQDHADINRYPPRLQVRLVSVVVSVVVPDDMAMEIEPGDSDDDDPYHYDPDSNVVSVVRSVD

Radius of gyration: 19.91 Å; Cα contacts (8 Å, |Δi|>4): 582; chains: 1; bounding box: 53×45×48 Å

B-factor: mean 44.36, std 20.01, range [15.91, 173.79]

Organism: Pyrococcus furiosus (strain ATCC 43587 / DSM 3638 / JCM 8422 / Vc1) (NCBI:txid186497)

Solvent-accessible surface area: 13786 Å² total; per-residue (Å²): 74,37,6,33,1,0,0,17,1,88,3,63,86,142,88,86,86,66,162,45,60,10,127,8,83,131,58,234,88,100,43,107,2,37,0,2,34,5,93,26,2,46,80,99,0,8,19,2,0,0,51,73,0,86,115,34,126,49,10,79,21,0,7,73,64,0,68,141,79,52,50,66,28,18,19,156,50,52,63,51,13,59,18,31,91,55,43,92,8,89,0,86,60,18,28,53,0,0,106,48,0,0,0,0,0,0,6,1,7,101,0,63,132,34,55,109,145,5,64,18,2,0,94,24,53,91,0,20,0,0,1,40,17,7,80,126,19,185,138,78,170,71,19,48,60,0,32,4,0,1,14,0,26,0,22,1,10,51,0,0,17,4,60,68,94,62,59,101,132,136,145,133,121,84,145,94,9,77,29,12,74,109,95,13,32,88,14,0,17,40,3,0,10,71,0,0,45,38,3,3,67,14,234,44,20,128,17,48,35,2,0,0,1,7,9,110,22,98,27,27,56,24,35,28,0,6,80,80,66,2,50,106,21,0,40,52,48,0,98,95,6,68,89,146,61,96,133,8,80,4,4,1,39,104,11,92,8,20,151,117,10,140,38,54,140,11,90,36,20,97,68,0,4,62,49,6,40,102,134

Nearest PDB structures (foldseek):
  4reg-assembly1_A  TM=1.004E+00  e=2.615E-61  Pyrococcus furiosus DSM 3638
  7tr8-assembly1_O  TM=9.389E-01  e=2.038E-46  Pyrococcus furiosus DSM 3638
  7r2k-assembly1_W  TM=9.320E-01  e=1.406E-44  Pyrococcus furiosus DSM 3638
  7tra-assembly1_H  TM=8.995E-01  e=2.319E-43  Pyrococcus furiosus DSM 3638
  7tra-assembly1_M  TM=9.173E-01  e=7.202E-43  Pyrococcus furiosus DSM 3638

Secondary structure (DSSP, 8-state):
-EEEEEEEEE------EEEEEE--TTTT--EEEEEE-THHHHHHHHHHHHHHHHTSTTTTSSBHHHHTT------TT--EEEBTTS-EEESS-HHHHHHH-HHHHHH-EEEGGGTEEE--SEEEPPBEE-TTTTTTT--HHHHHSSEEEEEEEEEGGGTTS-TT-SEE-SSS--EE---S-HHHHHHHHHHHHHTHHHHHH----EEEEEEEE--SSS--PPPPTTSTTHHHHHHHHHHHHHHTT----EEEES----TT----B-SSHHHHHHHHT--